Protein AF-A0A8S9M0C8-F1 (afdb_monomer)

Radius of gyration: 27.3 Å; Cα contacts (8 Å, |Δi|>4): 160; chains: 1; bounding box: 69×52×68 Å

Secondary structure (DSSP, 8-state):
--S--EEE--SS---EE----HHHHTT-SEEE--S-TTEEE-TTTS-TT---SSEEB-TTSPBPPPPPPPPPP---------------------PPPHHHHHHHHHHHHHHHHHHHHHHHHHHHHHHHHHHHHHHH--SHHHHHHHHHHHHHHHHHHHHHHHHHHHHHTTPPPPPHHHHHHHHHHHHHHHHHHHHHTT-TTHHHHHHHHHHT--

Sequence (214 aa):
MKSLKHLNLANNDFRGVLPFNASFLKKLEVFKVGGNSDLCYNRTMLSSKMKLGIAPCDKHGLPLSPPPQKEDSSSDYDYGSEDETSVKKKEESHGPNKVVLGVSIGLASLVFLIIFLILCAKCIVLDRFWSLMISNTKGTMERKRLFCVRYAFQAVLYAVWRERNKIIHGDKLLPLTTLKRMIDKGIRNKITLMRHHGVKGMGELMEFWFLTRV

InterPro domains:
  IPR053038 Receptor-like Plant Defense [PTHR48064] (1-117)

Foldseek 3Di:
DVPAAEEAQEQDQDAFEDPDAPVVVVNHVYYANANNARYAYDCVRHPPPDPRNFAHADPVRGGDDDDDDDDDDDDDDDDDDDDDDDDDDDDDDPDDDPVVVVVVVVVVVVVVVVVVVVVVVCVVVVVVVVVVCVVPDDDPVSVLLVVLVVLLVVLVVVLVVVQVVCVVVVHDRDDPVVSVVVSLVVSLVVLVVCVVVVNPPSVVSNVVSVVVPD

Mean predicted aligned error: 19.59 Å

Organism: Brassica cretica (NCBI:txid69181)

Structure (mmCIF, N/CA/C/O backbone):
data_AF-A0A8S9M0C8-F1
#
_entry.id   AF-A0A8S9M0C8-F1
#
loop_
_atom_site.group_PDB
_atom_site.id
_atom_site.type_symbol
_atom_site.label_atom_id
_atom_site.label_alt_id
_atom_site.label_comp_id
_atom_site.label_asym_id
_atom_site.label_entity_id
_atom_site.label_seq_id
_atom_site.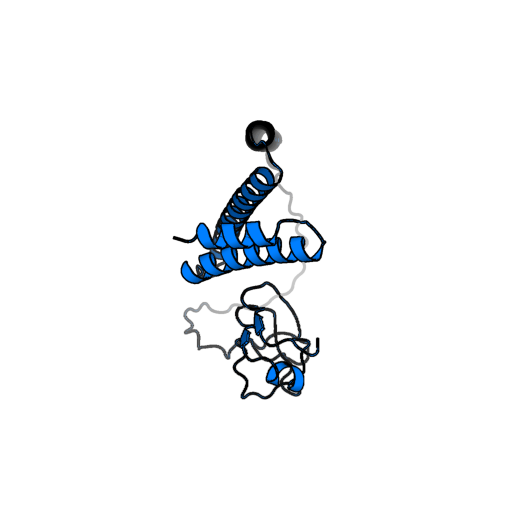pdbx_PDB_ins_code
_atom_site.Cartn_x
_atom_site.Cartn_y
_atom_site.Cartn_z
_atom_site.occupancy
_atom_site.B_iso_or_equiv
_atom_site.auth_seq_id
_atom_site.auth_comp_id
_atom_site.auth_asym_id
_atom_site.auth_atom_id
_atom_site.pdbx_PDB_model_num
ATOM 1 N N . MET A 1 1 ? -14.789 -16.484 7.179 1.00 60.12 1 MET A N 1
ATOM 2 C CA . MET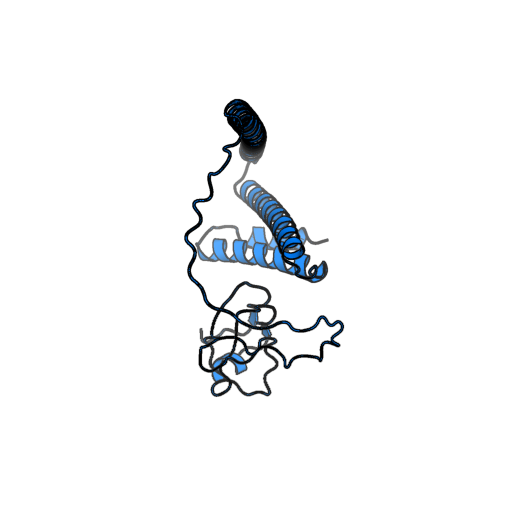 A 1 1 ? -15.287 -15.148 6.767 1.00 60.12 1 MET A CA 1
ATOM 3 C C . MET A 1 1 ? -16.728 -15.261 6.255 1.00 60.12 1 MET A C 1
ATOM 5 O O . MET A 1 1 ? -16.923 -15.437 5.061 1.00 60.12 1 MET A O 1
ATOM 9 N N . LYS A 1 2 ? -17.748 -15.255 7.131 1.00 69.94 2 LYS A N 1
ATOM 10 C CA . LYS A 1 2 ? -19.152 -15.509 6.722 1.00 69.94 2 LYS A CA 1
ATOM 11 C C . LYS A 1 2 ? -19.937 -14.243 6.320 1.00 69.94 2 LYS A C 1
ATOM 13 O O . LYS A 1 2 ? -20.946 -14.375 5.643 1.00 69.94 2 LYS A O 1
ATOM 18 N N . SER A 1 3 ? -19.456 -13.049 6.680 1.00 81.75 3 SER A N 1
ATOM 19 C CA . SER A 1 3 ? -20.128 -11.750 6.471 1.00 81.75 3 SER A CA 1
ATOM 20 C C . SER A 1 3 ? -19.401 -10.794 5.509 1.00 81.75 3 SER A C 1
ATOM 22 O O . SER A 1 3 ? -19.760 -9.623 5.410 1.00 81.75 3 SER A O 1
ATOM 24 N N . LEU A 1 4 ? -18.352 -11.253 4.815 1.00 87.31 4 LEU A N 1
ATOM 25 C CA . LEU A 1 4 ? -17.565 -10.396 3.925 1.00 87.31 4 LEU A CA 1
ATOM 26 C C . LEU A 1 4 ? -18.363 -10.077 2.650 1.00 87.31 4 LEU A C 1
ATOM 28 O O . LEU A 1 4 ? -18.766 -10.997 1.945 1.00 87.31 4 LEU A O 1
ATOM 32 N N . LYS A 1 5 ? -18.558 -8.785 2.359 1.00 88.75 5 LYS A N 1
ATOM 33 C CA . LYS A 1 5 ? -19.290 -8.288 1.175 1.00 88.75 5 LYS A CA 1
ATOM 34 C C . LYS A 1 5 ? -18.397 -7.602 0.140 1.00 88.75 5 LYS A C 1
ATOM 36 O O . LYS A 1 5 ? -18.662 -7.667 -1.052 1.00 88.75 5 LYS A O 1
ATOM 41 N N . HIS A 1 6 ? -17.320 -6.963 0.589 1.00 90.25 6 HIS A N 1
ATOM 42 C CA . HIS A 1 6 ? -16.427 -6.171 -0.253 1.00 90.25 6 HIS A CA 1
ATOM 43 C C . HIS A 1 6 ? -14.994 -6.674 -0.087 1.00 90.25 6 HIS A C 1
ATOM 45 O O . HIS A 1 6 ? -14.434 -6.605 1.006 1.00 90.25 6 HIS A O 1
ATOM 51 N N . LEU A 1 7 ? -14.389 -7.167 -1.165 1.00 89.88 7 LEU A N 1
ATOM 52 C CA . LEU A 1 7 ? -13.021 -7.675 -1.178 1.00 89.88 7 LEU A CA 1
ATOM 53 C C . LEU A 1 7 ? -12.271 -7.131 -2.395 1.00 89.88 7 LEU A C 1
ATOM 55 O O . LEU A 1 7 ? -12.587 -7.424 -3.545 1.00 89.88 7 LEU A O 1
ATOM 59 N N . ASN A 1 8 ? -11.244 -6.325 -2.145 1.00 90.31 8 ASN A N 1
ATOM 60 C CA . ASN A 1 8 ? -10.435 -5.720 -3.195 1.00 90.31 8 ASN A CA 1
ATOM 61 C C . ASN A 1 8 ? -8.967 -6.122 -3.014 1.00 90.31 8 ASN A C 1
ATOM 63 O O . ASN A 1 8 ? -8.265 -5.557 -2.178 1.00 90.31 8 ASN A O 1
ATOM 67 N N . LEU A 1 9 ? -8.516 -7.053 -3.845 1.00 91.00 9 LEU A N 1
ATOM 68 C CA . LEU A 1 9 ? -7.155 -7.580 -3.953 1.00 91.00 9 LEU A CA 1
ATOM 69 C C . LEU A 1 9 ? -6.448 -7.126 -5.243 1.00 91.00 9 LEU A C 1
ATOM 71 O O . LEU A 1 9 ? -5.346 -7.581 -5.535 1.00 91.00 9 LEU A O 1
ATOM 75 N N . ALA A 1 10 ? -7.064 -6.236 -6.022 1.00 90.25 10 ALA A N 1
ATOM 76 C CA . ALA A 1 10 ? -6.504 -5.772 -7.285 1.00 90.25 10 ALA A CA 1
ATOM 77 C C . ALA A 1 10 ? -5.182 -5.005 -7.101 1.00 90.25 10 ALA A C 1
ATOM 79 O O . ALA A 1 10 ? -5.016 -4.306 -6.093 1.00 90.25 10 ALA A O 1
ATOM 80 N N . ASN A 1 11 ? -4.310 -5.093 -8.112 1.00 85.06 11 ASN A N 1
ATOM 81 C CA . ASN A 1 11 ? -3.011 -4.412 -8.220 1.00 85.06 11 ASN A CA 1
ATOM 82 C C . ASN A 1 11 ? -2.041 -4.717 -7.064 1.00 85.06 11 ASN A C 1
ATOM 84 O O . ASN A 1 11 ? -1.482 -3.800 -6.457 1.00 85.06 11 ASN A O 1
ATOM 88 N N . ASN A 1 12 ? -1.878 -5.995 -6.734 1.00 86.75 12 ASN A N 1
ATOM 89 C CA . ASN A 1 12 ? -0.810 -6.469 -5.853 1.00 86.75 12 ASN A CA 1
ATOM 90 C C . ASN A 1 12 ? 0.129 -7.382 -6.656 1.00 86.75 12 ASN A C 1
ATOM 92 O O . ASN A 1 12 ? -0.043 -7.547 -7.861 1.00 86.75 12 ASN A O 1
ATOM 96 N N . ASP A 1 13 ? 1.102 -7.980 -5.974 1.00 87.44 13 ASP A N 1
ATOM 97 C CA . ASP A 1 13 ? 2.029 -8.955 -6.555 1.00 87.44 13 ASP A CA 1
ATOM 98 C C . ASP A 1 13 ? 1.670 -10.382 -6.098 1.00 87.44 13 ASP A C 1
ATOM 100 O O . ASP A 1 13 ? 2.543 -11.185 -5.766 1.00 87.44 13 ASP A O 1
ATOM 104 N N . PHE A 1 14 ? 0.370 -10.694 -5.994 1.00 90.31 14 PHE A N 1
ATOM 105 C CA . PHE A 1 14 ? -0.062 -12.051 -5.657 1.00 90.31 14 PHE A CA 1
ATOM 106 C C . PHE A 1 14 ? 0.248 -13.002 -6.815 1.00 90.31 14 PHE A C 1
ATOM 108 O O . PHE A 1 14 ? 0.028 -12.664 -7.977 1.00 90.31 14 PHE A O 1
ATOM 115 N N . ARG A 1 15 ? 0.748 -14.194 -6.479 1.00 89.12 15 ARG A N 1
ATOM 116 C CA . ARG A 1 15 ? 1.170 -15.226 -7.433 1.00 89.12 15 ARG A CA 1
ATOM 117 C C . ARG A 1 15 ? 0.413 -16.528 -7.191 1.00 89.12 15 ARG A C 1
ATOM 119 O O . ARG A 1 15 ? -0.032 -16.785 -6.071 1.00 89.12 15 ARG A O 1
ATOM 126 N N . GLY A 1 16 ? 0.328 -17.363 -8.219 1.00 89.31 16 GLY A N 1
ATOM 127 C CA . GLY A 1 16 ? -0.216 -18.716 -8.135 1.00 89.31 16 GLY A CA 1
ATOM 128 C C . GLY A 1 16 ? -1.735 -18.774 -8.287 1.00 89.31 16 GLY A C 1
ATOM 129 O O . GLY A 1 16 ? -2.348 -17.948 -8.963 1.00 89.31 16 GLY A O 1
ATOM 130 N N . VAL A 1 17 ? -2.356 -19.784 -7.679 1.00 90.56 17 VAL A N 1
ATOM 131 C CA . VAL A 1 17 ? -3.774 -20.100 -7.897 1.00 90.56 17 VAL A CA 1
ATOM 132 C C . VAL A 1 17 ? -4.666 -19.368 -6.895 1.00 90.56 17 VAL A C 1
ATOM 134 O O . VAL A 1 17 ? -4.460 -19.456 -5.686 1.00 90.56 17 VAL A O 1
ATOM 137 N N . LEU A 1 18 ? -5.708 -18.693 -7.388 1.00 91.44 18 LEU A N 1
ATOM 138 C CA . LEU A 1 18 ? -6.709 -18.007 -6.572 1.00 91.44 18 LEU A CA 1
ATOM 139 C C . LEU A 1 18 ? -7.442 -18.995 -5.635 1.00 91.44 18 LEU A C 1
ATOM 141 O O . LEU A 1 18 ? -8.209 -19.832 -6.121 1.00 91.44 18 LEU A O 1
ATOM 145 N N . PRO A 1 19 ? -7.310 -18.871 -4.300 1.00 90.31 19 PRO A N 1
ATOM 146 C CA . PRO A 1 19 ? -7.803 -19.871 -3.353 1.00 90.31 19 PRO A CA 1
ATOM 147 C C . PRO A 1 19 ? -9.254 -19.605 -2.909 1.00 90.31 19 PRO A C 1
ATOM 149 O O . PRO A 1 19 ? -9.589 -19.727 -1.731 1.00 90.31 19 PRO A O 1
ATOM 152 N N . PHE A 1 20 ? -10.135 -19.204 -3.831 1.00 89.50 20 PHE A N 1
ATOM 153 C CA . PHE A 1 20 ? -11.549 -18.944 -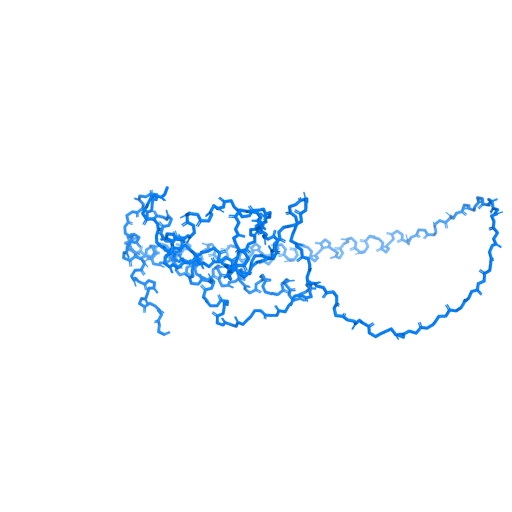3.532 1.00 89.50 20 PHE A CA 1
ATOM 154 C C . PHE A 1 20 ? -12.465 -19.811 -4.389 1.00 89.50 20 PHE A C 1
ATOM 156 O O . PHE A 1 20 ? -12.274 -19.947 -5.595 1.00 89.50 20 PHE A O 1
ATOM 163 N N . ASN A 1 21 ? -13.508 -20.359 -3.768 1.00 85.88 21 ASN A N 1
ATOM 164 C CA . ASN A 1 21 ? -14.540 -21.111 -4.470 1.00 85.88 21 ASN A CA 1
ATOM 165 C C . ASN A 1 21 ? -15.615 -20.177 -5.059 1.00 85.88 21 ASN A C 1
ATOM 167 O O . ASN A 1 21 ? -15.818 -19.044 -4.610 1.00 85.88 21 ASN A O 1
ATOM 171 N N . ALA A 1 22 ? -16.357 -20.668 -6.055 1.00 84.94 22 ALA A N 1
ATOM 172 C CA . ALA A 1 22 ? -17.414 -19.888 -6.700 1.00 84.94 22 ALA A CA 1
ATOM 173 C C . ALA A 1 22 ? -18.526 -19.452 -5.727 1.00 84.94 22 ALA A C 1
ATOM 175 O O . ALA A 1 22 ? -19.091 -18.369 -5.880 1.00 84.94 22 ALA A O 1
ATOM 176 N N . SER A 1 23 ? -18.842 -20.269 -4.715 1.00 87.62 23 SER A N 1
ATOM 177 C CA . SER A 1 23 ? -19.891 -19.955 -3.736 1.00 87.62 23 SER A CA 1
ATOM 178 C C . SER A 1 23 ? -19.511 -18.793 -2.817 1.00 87.62 23 SER A C 1
ATOM 180 O O . SER A 1 23 ? -20.382 -18.005 -2.455 1.00 87.62 23 SER A O 1
ATOM 182 N N . PHE A 1 24 ? -18.231 -18.646 -2.464 1.00 88.25 24 PHE A N 1
ATOM 183 C CA . PHE A 1 24 ? -17.733 -17.495 -1.716 1.00 88.25 24 PHE A CA 1
ATOM 184 C C . PHE A 1 24 ? -17.747 -16.232 -2.570 1.00 88.25 24 PHE A C 1
ATOM 186 O O . PHE A 1 24 ? -18.270 -15.213 -2.128 1.00 88.25 24 PHE A O 1
ATOM 193 N N . LEU A 1 25 ? -17.243 -16.299 -3.807 1.00 88.44 25 LEU A N 1
ATOM 194 C CA . LEU A 1 25 ? -17.182 -15.112 -4.660 1.00 88.44 25 LEU A CA 1
ATOM 195 C C . LEU A 1 25 ? -18.571 -14.574 -5.028 1.00 88.44 25 LEU A C 1
ATOM 197 O O . LEU A 1 25 ? -18.737 -13.363 -5.115 1.00 88.44 25 LEU A O 1
ATOM 201 N N . LYS A 1 26 ? -19.584 -15.440 -5.170 1.00 87.31 26 LYS A N 1
ATOM 202 C CA . LYS A 1 26 ? -20.983 -15.023 -5.387 1.00 87.31 26 LYS A CA 1
ATOM 203 C C . LYS A 1 26 ? -21.597 -14.249 -4.214 1.00 87.31 26 LYS A C 1
ATOM 205 O O . LY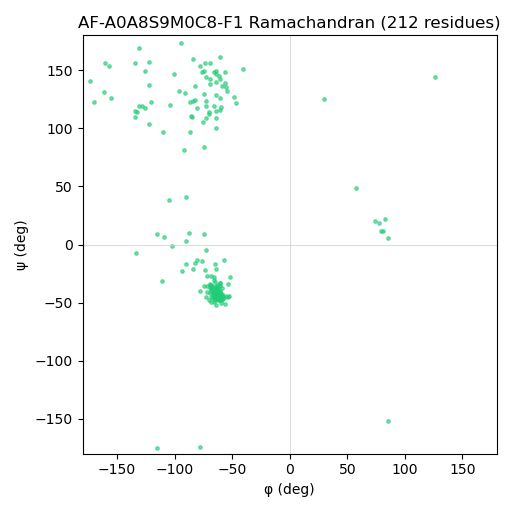S A 1 26 ? -22.585 -13.556 -4.419 1.00 87.31 26 LYS A O 1
ATOM 210 N N . LYS A 1 27 ? -21.053 -14.374 -2.998 1.00 88.56 27 LYS A N 1
ATOM 211 C CA . LYS A 1 27 ? -21.523 -13.626 -1.816 1.00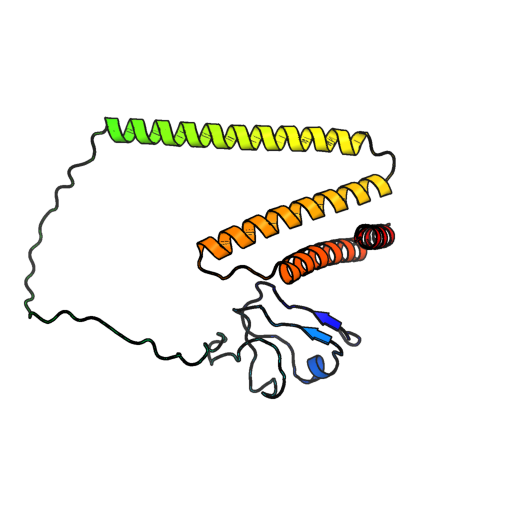 88.56 27 LYS A CA 1
ATOM 212 C C . LYS A 1 27 ? -20.950 -12.211 -1.748 1.00 88.56 27 LYS A C 1
ATOM 214 O O . LYS A 1 27 ? -21.439 -11.402 -0.965 1.00 88.56 27 LYS A O 1
ATOM 219 N N . LEU A 1 28 ? -19.899 -11.929 -2.519 1.00 86.69 28 LEU A N 1
ATOM 220 C CA . LEU A 1 28 ? -19.265 -10.619 -2.552 1.00 86.69 28 LEU A CA 1
ATOM 221 C C . LEU A 1 28 ? -20.056 -9.694 -3.480 1.00 86.69 28 LEU A C 1
ATOM 223 O O . LEU A 1 28 ? -20.230 -9.985 -4.659 1.00 86.69 28 LEU A O 1
ATOM 227 N N . GLU A 1 29 ? -20.479 -8.553 -2.949 1.00 88.25 29 GLU A N 1
ATOM 228 C CA . GLU A 1 29 ? -21.065 -7.450 -3.715 1.00 88.25 29 GLU A CA 1
ATOM 229 C C . GLU A 1 29 ? -19.994 -6.779 -4.591 1.00 88.25 29 GLU A C 1
ATOM 231 O O . GLU A 1 29 ? -20.245 -6.417 -5.738 1.00 88.25 29 GLU A O 1
ATOM 236 N N . VAL A 1 30 ? -18.762 -6.661 -4.078 1.00 84.75 30 VAL A N 1
ATOM 237 C CA . VAL A 1 30 ? -17.621 -6.125 -4.829 1.00 84.75 30 VAL A CA 1
ATOM 238 C C . VAL A 1 30 ? -16.420 -7.039 -4.661 1.00 84.75 30 VAL A C 1
ATOM 240 O O . VAL A 1 30 ? -15.837 -7.112 -3.579 1.00 84.75 30 VAL A O 1
ATOM 243 N N . PHE A 1 31 ? -15.998 -7.672 -5.755 1.00 90.69 31 PHE A N 1
ATOM 244 C CA . PHE A 1 31 ? -14.742 -8.407 -5.829 1.00 90.69 31 PHE A CA 1
ATOM 245 C C . PHE A 1 31 ? -13.839 -7.827 -6.919 1.00 90.69 31 PHE A C 1
ATOM 247 O O . PHE A 1 31 ? -14.234 -7.732 -8.079 1.00 90.69 31 PHE A O 1
ATOM 254 N N . LYS A 1 32 ? -12.622 -7.414 -6.553 1.00 90.38 32 LYS A N 1
ATOM 255 C CA . LYS A 1 32 ? -11.616 -6.908 -7.501 1.00 90.38 32 LYS A CA 1
ATOM 256 C C . LYS A 1 32 ? -10.311 -7.652 -7.296 1.00 90.38 32 LYS A C 1
ATOM 258 O O . LYS A 1 32 ? -9.742 -7.547 -6.216 1.00 90.38 32 LYS A O 1
ATOM 263 N N . VAL A 1 33 ? -9.835 -8.354 -8.317 1.00 92.00 33 VAL A N 1
ATOM 264 C CA . VAL A 1 33 ? -8.596 -9.150 -8.247 1.00 92.00 33 VAL A CA 1
ATOM 265 C C . VAL A 1 33 ? -7.659 -8.934 -9.441 1.00 92.00 33 VAL A C 1
ATOM 267 O O . VAL A 1 33 ? -6.515 -9.367 -9.401 1.00 92.00 33 VAL A O 1
ATOM 270 N N . GLY A 1 34 ? -8.096 -8.203 -10.470 1.00 86.50 34 GLY A N 1
ATOM 271 C CA . GLY A 1 34 ? -7.256 -7.870 -11.624 1.00 86.50 34 GLY A CA 1
ATOM 272 C C . GLY A 1 34 ? -5.995 -7.068 -11.281 1.00 86.50 34 GLY A C 1
ATOM 273 O O . GLY A 1 34 ? -5.895 -6.465 -10.212 1.00 86.50 34 GLY A O 1
ATOM 274 N N . GLY A 1 35 ? -5.026 -7.068 -12.196 1.00 83.69 35 GLY A N 1
ATOM 275 C CA . GLY A 1 35 ? -3.731 -6.404 -11.998 1.00 83.69 35 GLY A CA 1
ATOM 276 C C . GLY A 1 35 ? -2.755 -7.168 -11.097 1.00 83.69 35 GLY A C 1
ATOM 277 O O . GLY A 1 35 ? -1.828 -6.563 -10.574 1.00 83.69 35 GLY A O 1
ATOM 278 N N . ASN A 1 36 ? -2.978 -8.470 -10.902 1.00 85.56 36 ASN A N 1
ATOM 279 C CA . ASN A 1 36 ? -1.992 -9.413 -10.376 1.00 85.56 36 ASN A CA 1
ATOM 280 C C . ASN A 1 36 ? -1.604 -10.334 -11.547 1.00 85.56 36 ASN A C 1
ATOM 282 O O . ASN A 1 36 ? -2.373 -11.233 -11.879 1.00 85.56 36 ASN A O 1
ATOM 286 N N . SER A 1 37 ? -0.493 -10.053 -12.235 1.00 82.94 37 SER A N 1
ATOM 287 C CA . SER A 1 37 ? -0.103 -10.725 -13.493 1.00 82.94 37 SER A CA 1
ATOM 288 C C . SER A 1 37 ? 0.195 -12.214 -13.317 1.00 82.94 37 SER A C 1
ATOM 290 O O . SER A 1 37 ? -0.164 -13.019 -14.168 1.00 82.94 37 SER A O 1
ATOM 292 N N . ASP A 1 38 ? 0.794 -12.570 -12.184 1.00 86.69 38 ASP A N 1
ATOM 293 C CA . ASP A 1 38 ? 1.202 -13.937 -11.849 1.00 86.69 38 ASP A CA 1
ATOM 294 C C . ASP A 1 38 ? 0.111 -14.731 -11.112 1.00 86.69 38 ASP A C 1
ATOM 296 O O . ASP A 1 38 ? 0.341 -15.860 -10.671 1.00 86.69 38 ASP A O 1
ATOM 300 N N . LEU A 1 39 ? -1.067 -14.131 -10.924 1.00 91.25 39 LEU A N 1
ATOM 301 C CA . LEU A 1 39 ? -2.215 -14.761 -10.289 1.00 91.25 39 LEU A CA 1
ATOM 302 C C . LEU A 1 39 ? -3.144 -15.324 -11.361 1.00 91.25 39 LEU A C 1
ATOM 304 O O . LEU A 1 39 ? -3.541 -14.623 -12.292 1.00 91.25 39 LEU A O 1
ATOM 308 N N . CYS A 1 40 ? -3.563 -16.570 -11.187 1.00 90.06 40 CYS A N 1
ATOM 309 C CA . CYS A 1 40 ? -4.470 -17.244 -12.101 1.00 90.06 40 CYS A CA 1
ATOM 310 C C . CYS A 1 40 ? -5.623 -17.916 -11.346 1.00 90.06 40 CYS A C 1
ATOM 312 O O . CYS A 1 40 ? -5.619 -18.010 -10.117 1.00 90.06 40 CYS A O 1
ATOM 314 N N . TYR A 1 41 ? -6.650 -18.376 -12.062 1.00 89.25 41 TYR A N 1
ATOM 315 C CA . TYR A 1 41 ? -7.767 -19.102 -11.452 1.00 89.25 41 TYR A CA 1
ATOM 316 C C . TYR A 1 41 ? -8.023 -20.462 -12.098 1.00 89.25 41 TYR A C 1
ATOM 318 O O . TYR A 1 41 ? -7.841 -20.651 -13.299 1.00 89.25 41 TYR A O 1
ATOM 326 N N . ASN A 1 42 ? -8.509 -21.414 -11.301 1.00 87.12 42 ASN A N 1
ATOM 327 C CA . ASN A 1 42 ? -8.854 -22.736 -11.804 1.00 87.12 42 ASN A CA 1
ATOM 328 C C . ASN A 1 42 ? -10.242 -22.736 -12.479 1.00 87.12 42 ASN A C 1
ATOM 330 O O . ASN A 1 42 ? -11.263 -22.497 -11.827 1.00 87.12 42 ASN A O 1
ATOM 334 N N . ARG A 1 43 ? -10.282 -23.033 -13.785 1.00 77.00 43 ARG A N 1
ATOM 335 C CA . ARG A 1 43 ? -11.493 -22.985 -14.626 1.00 77.00 43 ARG A CA 1
ATOM 336 C C . ARG A 1 43 ? -12.551 -24.024 -14.240 1.00 77.00 43 ARG A C 1
ATOM 338 O O . ARG A 1 43 ? -13.733 -23.776 -14.453 1.00 77.00 43 ARG A O 1
ATOM 345 N N . THR A 1 44 ? -12.169 -25.164 -13.659 1.00 75.44 44 THR A N 1
ATOM 346 C CA . THR A 1 44 ? -13.145 -26.160 -13.167 1.00 75.44 44 THR A CA 1
ATOM 347 C C . THR A 1 44 ? -13.875 -25.689 -11.913 1.00 75.44 44 THR A C 1
ATOM 349 O O . THR A 1 44 ? -15.014 -26.086 -11.687 1.00 75.44 44 THR A O 1
ATOM 352 N N . MET A 1 45 ? -13.258 -24.813 -11.115 1.00 69.69 45 MET A N 1
ATOM 353 C CA . MET A 1 45 ? -13.833 -24.302 -9.863 1.00 69.69 45 MET A CA 1
ATOM 354 C C . MET A 1 45 ? -14.583 -22.977 -10.043 1.00 69.69 45 MET A C 1
ATOM 356 O O . MET A 1 45 ? -15.433 -22.624 -9.222 1.00 69.69 45 MET A O 1
ATOM 360 N N . LEU A 1 46 ? -14.265 -22.229 -11.101 1.00 71.31 46 LEU A N 1
ATOM 361 C CA . LEU A 1 46 ? -14.757 -20.879 -11.359 1.00 71.31 46 LEU A CA 1
ATOM 362 C C . LEU A 1 46 ? -15.268 -20.778 -12.798 1.00 71.31 46 LEU A C 1
ATOM 364 O O . LEU A 1 46 ? -14.527 -20.973 -13.756 1.00 71.31 46 LEU A O 1
ATOM 368 N N . SER A 1 47 ? -16.558 -20.461 -12.942 1.00 65.62 47 SER A N 1
ATOM 369 C CA . SER A 1 47 ? -17.217 -20.350 -14.247 1.00 65.62 47 SER A CA 1
ATOM 370 C C . SER A 1 47 ? -16.541 -19.300 -15.134 1.00 65.62 47 SER A C 1
ATOM 372 O O . SER A 1 47 ? -16.304 -18.172 -14.699 1.00 65.62 47 SER A O 1
ATOM 374 N N . SER A 1 48 ? -16.345 -19.633 -16.412 1.00 61.47 48 SER A N 1
ATOM 375 C CA . SER A 1 48 ? -15.810 -18.739 -17.453 1.00 61.47 48 SER A CA 1
ATOM 376 C C . SER A 1 48 ? -16.607 -17.442 -17.658 1.00 61.47 48 SER A C 1
ATOM 378 O O . SER A 1 48 ? -16.117 -16.518 -18.299 1.00 61.47 48 SER A O 1
ATOM 380 N N . LYS A 1 49 ? -17.826 -17.344 -17.110 1.00 58.69 49 LYS A N 1
ATOM 381 C CA . LYS A 1 49 ? -18.652 -16.126 -17.151 1.00 58.69 49 LYS A CA 1
ATOM 382 C C . LYS A 1 49 ? -18.196 -15.047 -16.160 1.00 58.69 49 LYS A C 1
ATOM 384 O O . LYS A 1 49 ? -18.638 -13.904 -16.264 1.00 58.69 49 LYS A O 1
ATOM 389 N N . MET A 1 50 ? -17.346 -15.381 -15.188 1.00 69.19 50 MET A N 1
ATOM 390 C CA . MET A 1 50 ? -16.931 -14.445 -14.146 1.00 69.19 50 MET A CA 1
ATOM 391 C C . MET A 1 50 ? -15.751 -13.591 -14.629 1.00 69.19 50 MET A C 1
ATOM 393 O O . MET A 1 50 ? -14.631 -14.073 -14.782 1.00 69.19 50 MET A O 1
ATOM 397 N N . LYS A 1 51 ? -15.995 -12.298 -14.874 1.00 74.38 51 LYS A N 1
ATOM 398 C CA . LYS A 1 51 ? -14.961 -11.334 -15.286 1.00 74.38 51 LYS A CA 1
ATOM 399 C C . LYS A 1 51 ? -14.073 -10.963 -14.093 1.00 74.38 51 LYS A C 1
ATOM 401 O O . LYS A 1 51 ? -14.307 -9.967 -13.418 1.00 74.38 51 LYS A O 1
ATOM 406 N N . LEU A 1 52 ? -13.067 -11.792 -13.821 1.00 78.62 52 LEU A N 1
ATOM 407 C CA . LEU A 1 52 ? -12.148 -11.633 -12.685 1.00 78.62 52 LEU A CA 1
ATOM 408 C C . LEU A 1 52 ? -10.979 -10.674 -12.987 1.00 78.62 52 LEU A C 1
ATOM 410 O O . LEU A 1 52 ? -10.390 -10.111 -12.065 1.00 78.62 52 LEU A O 1
ATOM 414 N N . GLY A 1 53 ? -10.662 -10.455 -14.268 1.00 78.50 53 GLY A N 1
ATOM 415 C CA . GLY A 1 53 ? -9.532 -9.616 -14.689 1.00 78.50 53 GLY A CA 1
ATOM 416 C C . GLY A 1 53 ? -8.157 -10.265 -14.482 1.00 78.50 53 GLY A C 1
ATOM 417 O O . GLY A 1 53 ? -7.164 -9.547 -14.411 1.00 78.50 53 GLY A O 1
ATOM 418 N N . ILE A 1 54 ? -8.119 -11.595 -14.358 1.00 86.19 54 ILE A N 1
ATOM 419 C CA . ILE A 1 54 ? -6.924 -12.450 -14.273 1.00 86.19 54 ILE A CA 1
ATOM 420 C C . ILE A 1 54 ? -7.099 -13.656 -15.209 1.00 86.19 54 ILE A C 1
ATOM 422 O O . ILE A 1 54 ? -8.236 -14.007 -15.541 1.00 86.19 54 ILE A O 1
ATOM 426 N N . ALA A 1 55 ? -6.000 -14.272 -15.647 1.00 85.56 55 ALA A N 1
ATOM 427 C CA . ALA A 1 55 ? -6.018 -15.393 -16.587 1.00 85.56 55 ALA A CA 1
ATOM 428 C C . ALA A 1 55 ? -6.398 -16.730 -15.909 1.00 85.56 55 ALA A C 1
ATOM 430 O O . ALA A 1 55 ? -6.192 -16.901 -14.705 1.00 85.56 55 ALA A O 1
ATOM 431 N N . PRO A 1 56 ? -6.964 -17.699 -16.650 1.00 87.38 56 PRO A N 1
ATOM 432 C CA . PRO A 1 56 ? -7.090 -19.070 -16.165 1.00 87.38 56 PRO A CA 1
ATOM 433 C C . PRO A 1 56 ? -5.710 -19.726 -15.993 1.00 87.38 56 PRO A C 1
ATOM 435 O O . PRO A 1 56 ? -4.779 -19.412 -16.733 1.00 87.38 56 PRO A O 1
ATOM 438 N N . CYS A 1 57 ? -5.587 -20.631 -15.021 1.00 87.38 57 CYS A N 1
ATOM 439 C CA . CYS A 1 57 ? -4.368 -21.410 -14.811 1.00 87.38 57 CYS A CA 1
ATOM 440 C C . CYS A 1 57 ? -4.237 -22.541 -15.840 1.00 87.38 57 CYS A C 1
ATOM 442 O O . CYS A 1 57 ? -5.242 -23.136 -16.244 1.00 87.38 57 CYS A O 1
ATOM 444 N N . ASP A 1 58 ? -3.002 -22.883 -16.191 1.00 83.75 58 ASP A N 1
ATOM 445 C CA . ASP A 1 58 ? -2.650 -24.135 -16.852 1.00 83.75 58 ASP A CA 1
ATOM 446 C C . ASP A 1 58 ? -2.610 -25.320 -15.856 1.00 83.75 58 ASP A C 1
ATOM 448 O O . ASP A 1 58 ? -2.946 -25.194 -14.674 1.00 83.75 58 ASP A O 1
ATOM 452 N N . LYS A 1 59 ? -2.180 -26.496 -16.333 1.00 79.75 59 LYS A N 1
ATOM 453 C CA . LYS A 1 59 ? -2.022 -27.710 -15.509 1.00 79.75 59 LYS A CA 1
ATOM 454 C C . LYS A 1 59 ? -0.941 -27.598 -14.422 1.00 79.75 59 LYS A C 1
ATOM 456 O O . LYS A 1 59 ? -0.933 -28.414 -13.505 1.00 79.75 59 LYS A O 1
ATOM 461 N N . HIS A 1 60 ? -0.048 -26.616 -14.517 1.00 79.62 60 HIS A N 1
ATOM 462 C CA . HIS A 1 60 ? 1.050 -26.374 -13.584 1.00 79.62 60 HIS A CA 1
ATOM 463 C C . HIS A 1 60 ? 0.766 -25.212 -12.616 1.00 79.62 60 HIS A C 1
ATOM 465 O O . HIS A 1 60 ? 1.574 -24.948 -11.730 1.00 79.62 60 HIS A O 1
ATOM 471 N N . GLY A 1 61 ? -0.392 -24.550 -12.731 1.00 75.00 61 GLY A N 1
ATOM 472 C CA . GLY A 1 61 ? -0.761 -23.419 -11.878 1.00 75.00 61 GLY A CA 1
ATOM 473 C C . GLY A 1 61 ? -0.172 -22.081 -12.333 1.00 75.00 61 GLY A C 1
ATOM 474 O O . GLY A 1 61 ? -0.069 -21.164 -11.520 1.00 75.00 61 GLY A O 1
ATOM 475 N N . LEU A 1 62 ? 0.205 -21.968 -13.609 1.00 78.50 62 LEU A N 1
ATOM 476 C CA . LEU A 1 62 ? 0.712 -20.750 -14.239 1.00 78.50 62 LEU A CA 1
ATOM 477 C C . LEU A 1 62 ? -0.393 -20.057 -15.051 1.00 78.50 62 LEU A C 1
ATOM 479 O O . LEU A 1 62 ? -1.260 -20.734 -15.612 1.00 78.50 62 LEU A O 1
ATOM 483 N N . PRO A 1 63 ? -0.403 -18.716 -15.127 1.00 81.56 63 PRO A N 1
ATOM 484 C CA . PRO A 1 63 ? -1.374 -17.989 -15.937 1.00 81.56 63 PRO A CA 1
ATOM 485 C C . PRO A 1 63 ? -1.194 -18.314 -17.424 1.00 81.56 63 PRO A C 1
ATOM 487 O O . PRO A 1 63 ? -0.099 -18.199 -17.967 1.00 81.56 63 PRO A O 1
ATOM 490 N N . LEU A 1 64 ? -2.285 -18.686 -18.098 1.00 78.69 64 LEU A N 1
ATOM 491 C CA . LEU A 1 64 ? -2.285 -18.864 -19.549 1.00 78.69 64 LEU A CA 1
ATOM 492 C C . LEU A 1 64 ? -2.040 -17.515 -20.239 1.00 78.69 64 LEU A C 1
ATOM 494 O O . LEU A 1 64 ? -2.835 -16.581 -20.090 1.00 78.69 64 LEU A O 1
ATOM 498 N N . SER A 1 65 ? -0.953 -17.427 -21.008 1.00 62.44 65 SER A N 1
ATOM 499 C CA . SER A 1 65 ? -0.660 -16.274 -21.861 1.00 62.44 65 SER A CA 1
ATOM 500 C C . SER A 1 65 ? -1.765 -16.082 -22.912 1.00 62.44 65 SER A C 1
ATOM 502 O O . SER A 1 65 ? -2.326 -17.071 -23.398 1.00 62.44 65 SER A O 1
ATOM 504 N N . PRO A 1 66 ? -2.102 -14.834 -23.290 1.00 57.06 66 PRO A N 1
ATOM 505 C CA . PRO A 1 66 ? -2.990 -14.587 -24.421 1.00 57.06 66 PRO A CA 1
ATOM 506 C C . PRO A 1 66 ? -2.431 -15.252 -25.692 1.00 57.06 66 PRO A C 1
ATOM 508 O O . PRO A 1 66 ? -1.208 -15.344 -25.825 1.00 57.06 66 PRO A O 1
ATOM 511 N N . PRO A 1 67 ? -3.284 -15.706 -26.630 1.00 44.09 67 PRO A N 1
ATOM 512 C CA . PRO A 1 67 ? -2.803 -16.241 -27.898 1.00 44.09 67 PRO A CA 1
ATOM 513 C C . PRO A 1 67 ? -1.931 -15.194 -28.617 1.00 44.09 67 PRO A C 1
ATOM 515 O O . PRO A 1 67 ? -2.277 -14.008 -28.590 1.00 44.09 67 PRO A O 1
ATOM 518 N N . PRO A 1 68 ? -0.813 -15.612 -29.239 1.00 39.94 68 PRO A N 1
ATOM 519 C CA . PRO A 1 68 ? 0.124 -14.699 -29.879 1.00 39.94 68 PRO A CA 1
ATOM 520 C C . PRO A 1 68 ? -0.575 -13.922 -30.998 1.00 39.94 68 PRO A C 1
ATOM 522 O O . PRO A 1 68 ? -1.197 -14.506 -31.889 1.00 39.94 68 PRO A O 1
ATOM 525 N N . GLN A 1 69 ? -0.484 -12.593 -30.948 1.00 41.16 69 GLN A N 1
ATOM 526 C CA . GLN A 1 69 ? -0.731 -11.768 -32.125 1.00 41.16 69 GLN A CA 1
ATOM 527 C C . GLN A 1 69 ? 0.490 -11.914 -33.034 1.00 41.16 69 GLN A C 1
ATOM 529 O O . GLN A 1 69 ? 1.616 -11.821 -32.556 1.00 41.16 69 GLN A O 1
ATOM 534 N N . LYS A 1 70 ? 0.240 -12.216 -34.313 1.00 39.03 70 LYS A N 1
ATOM 535 C CA . LYS A 1 70 ? 1.252 -12.415 -35.357 1.00 39.03 70 LYS A CA 1
ATOM 536 C C . LYS A 1 70 ? 2.300 -11.298 -35.317 1.00 39.03 70 LYS A C 1
ATOM 538 O O . LYS A 1 70 ? 1.949 -10.130 -35.459 1.00 39.03 70 LYS A O 1
ATOM 543 N N . GLU A 1 71 ? 3.554 -11.687 -35.134 1.00 30.55 71 GLU A N 1
ATOM 544 C CA . GLU A 1 71 ? 4.720 -10.854 -35.402 1.00 30.55 71 GLU A CA 1
ATOM 545 C C . GLU A 1 71 ? 5.073 -11.027 -36.884 1.00 30.55 71 GLU A C 1
ATOM 547 O O . GLU A 1 71 ? 5.274 -12.152 -37.347 1.00 30.55 71 GLU A O 1
ATOM 552 N N . ASP A 1 72 ? 5.103 -9.927 -37.638 1.00 34.66 72 ASP A N 1
ATOM 553 C CA . ASP A 1 72 ? 5.654 -9.920 -38.991 1.00 34.66 72 ASP A CA 1
ATOM 554 C C . ASP A 1 72 ? 7.181 -10.027 -38.893 1.00 34.66 72 ASP A C 1
ATOM 556 O O . ASP A 1 72 ? 7.851 -9.192 -38.283 1.00 34.66 72 ASP A O 1
ATOM 560 N N . SER A 1 73 ? 7.718 -11.099 -39.472 1.00 36.97 73 SER A N 1
ATOM 561 C CA . SER A 1 73 ? 9.150 -11.362 -39.589 1.00 36.97 73 SER A CA 1
ATOM 562 C C . SER A 1 73 ? 9.762 -10.618 -40.778 1.00 36.97 73 SER A C 1
ATOM 564 O O . SER A 1 73 ? 9.226 -10.657 -41.882 1.00 36.97 73 SER A O 1
ATOM 566 N N . SER A 1 74 ? 10.932 -10.018 -40.569 1.00 38.12 74 SER A N 1
ATOM 567 C CA . SER A 1 74 ? 11.992 -9.823 -41.574 1.00 38.12 74 SER A CA 1
ATOM 568 C C . SER A 1 74 ? 13.274 -9.538 -40.771 1.00 38.12 74 SER A C 1
ATOM 570 O O . SER A 1 74 ? 13.212 -8.744 -39.837 1.00 38.12 74 SER A O 1
ATOM 572 N N . SER A 1 75 ? 14.433 -10.149 -40.996 1.00 32.09 75 SER A N 1
ATOM 573 C CA . SER A 1 75 ? 15.046 -10.513 -42.271 1.00 32.09 75 SER A CA 1
ATOM 574 C C . SER A 1 75 ? 16.119 -11.602 -42.103 1.00 32.09 75 SER A C 1
ATOM 576 O O . SER A 1 75 ? 16.729 -11.725 -41.041 1.00 32.09 75 SER A O 1
ATOM 578 N N . ASP A 1 76 ? 16.331 -12.309 -43.210 1.00 37.22 76 ASP A N 1
ATOM 579 C CA . ASP A 1 76 ? 17.322 -13.335 -43.565 1.00 37.22 76 ASP A CA 1
ATOM 580 C C . ASP A 1 76 ? 18.765 -13.119 -43.088 1.00 37.22 76 ASP A C 1
ATOM 582 O O . ASP A 1 76 ? 19.197 -11.974 -43.014 1.00 37.22 76 ASP A O 1
ATOM 586 N N . TYR A 1 77 ? 19.510 -14.220 -42.867 1.00 34.59 77 TYR A N 1
ATOM 587 C CA . TYR A 1 77 ? 20.697 -14.606 -43.664 1.00 34.59 77 TYR A CA 1
ATOM 588 C C . TYR A 1 77 ? 20.977 -16.123 -43.571 1.00 34.59 77 TYR A C 1
ATOM 590 O O . TYR A 1 77 ? 20.596 -16.787 -42.609 1.00 34.59 77 TYR A O 1
ATOM 598 N N . ASP A 1 78 ? 21.618 -16.620 -44.628 1.00 35.72 78 ASP A N 1
ATOM 599 C CA . ASP A 1 78 ? 21.679 -17.992 -45.149 1.00 35.72 78 ASP A CA 1
ATOM 600 C C . ASP A 1 78 ? 22.898 -18.826 -44.666 1.00 35.72 78 ASP A C 1
ATOM 602 O O . ASP A 1 78 ? 23.799 -18.341 -43.984 1.00 35.72 78 ASP A O 1
ATOM 606 N N . TYR A 1 79 ? 22.855 -20.104 -45.042 1.00 36.94 79 TYR A N 1
ATOM 607 C CA . TYR A 1 79 ? 23.482 -21.348 -44.588 1.00 36.94 79 TYR A CA 1
ATOM 608 C C . TYR A 1 79 ? 24.980 -21.562 -44.911 1.00 36.94 79 TYR A C 1
ATOM 610 O O . TYR A 1 79 ? 25.497 -21.091 -45.922 1.00 36.94 79 TYR A O 1
ATOM 618 N N . GLY A 1 80 ? 25.657 -22.408 -44.119 1.00 33.38 80 GLY A N 1
ATOM 619 C CA . GLY A 1 80 ? 26.966 -22.993 -44.449 1.00 33.38 80 GLY A CA 1
ATOM 620 C C . GLY A 1 80 ? 27.382 -24.110 -43.476 1.00 33.38 80 GLY A C 1
ATOM 621 O O . GLY A 1 80 ? 27.423 -23.883 -42.271 1.00 33.38 80 GLY A O 1
ATOM 622 N N . SER A 1 81 ? 27.640 -25.305 -44.018 1.00 33.28 81 SER A N 1
ATOM 623 C CA . SER A 1 81 ? 27.731 -26.630 -43.375 1.00 33.28 81 SER A CA 1
ATOM 624 C C . SER A 1 81 ? 28.914 -26.926 -42.432 1.00 33.28 81 SER A C 1
ATOM 626 O O . SER A 1 81 ? 29.991 -26.359 -42.568 1.00 33.28 81 SER A O 1
ATOM 628 N N . GLU A 1 82 ? 28.641 -27.898 -41.545 1.00 35.16 82 GLU A N 1
ATOM 629 C CA . GLU A 1 82 ? 29.450 -29.029 -41.024 1.00 35.16 82 GLU A CA 1
ATOM 630 C C . GLU A 1 82 ? 30.986 -28.904 -40.928 1.00 35.16 82 GLU A C 1
ATOM 632 O O . GLU A 1 82 ? 31.652 -28.741 -41.941 1.00 35.16 82 GLU A O 1
ATOM 637 N N . ASP A 1 83 ? 31.550 -29.134 -39.731 1.00 30.05 83 ASP A N 1
ATOM 638 C CA . ASP A 1 83 ? 32.421 -30.298 -39.445 1.00 30.05 83 ASP A CA 1
ATOM 639 C C . ASP A 1 83 ? 32.768 -30.365 -37.939 1.00 30.05 83 ASP A C 1
ATOM 641 O O . ASP A 1 83 ? 33.024 -29.345 -37.291 1.00 30.05 83 ASP A O 1
ATOM 645 N N . GLU A 1 84 ? 32.790 -31.572 -37.371 1.00 43.19 84 GLU A N 1
ATOM 646 C CA . GLU A 1 84 ? 33.379 -31.826 -36.058 1.00 43.19 84 GLU A CA 1
ATOM 647 C C . GLU A 1 84 ? 34.885 -32.044 -36.209 1.00 43.19 84 GLU A C 1
ATOM 649 O O . GLU A 1 84 ? 35.333 -32.988 -36.852 1.00 43.19 84 GLU A O 1
ATOM 654 N N . THR A 1 85 ? 35.706 -31.255 -35.516 1.00 32.09 85 THR A N 1
ATOM 655 C CA . THR A 1 85 ? 37.024 -31.747 -35.093 1.00 32.09 85 THR A CA 1
ATOM 656 C C . THR A 1 85 ? 37.547 -31.001 -33.872 1.00 32.09 85 THR A C 1
ATOM 658 O O . THR A 1 85 ? 37.667 -29.778 -33.820 1.00 32.09 85 THR A O 1
ATOM 661 N N . SER A 1 86 ? 37.895 -31.781 -32.856 1.00 41.41 86 SER A N 1
ATOM 662 C CA . SER A 1 86 ? 38.536 -31.359 -31.620 1.00 41.41 86 SER A CA 1
ATOM 663 C C . SER A 1 86 ? 39.894 -30.686 -31.859 1.00 41.41 86 SER A C 1
ATOM 665 O O . SER A 1 86 ? 40.846 -31.348 -32.272 1.00 41.41 86 SER A O 1
ATOM 667 N N . VAL A 1 87 ? 40.037 -29.415 -31.470 1.00 35.97 87 VAL A N 1
ATOM 668 C CA . VAL A 1 87 ? 41.347 -28.784 -31.237 1.00 35.97 87 VAL A CA 1
ATOM 669 C C . VAL A 1 87 ? 41.305 -27.997 -29.927 1.00 35.97 87 VAL A C 1
ATOM 671 O O . VAL A 1 87 ? 40.680 -26.945 -29.821 1.00 35.97 87 VAL A O 1
ATOM 674 N N . LYS A 1 88 ? 42.013 -28.498 -28.909 1.00 41.38 88 LYS A N 1
ATOM 675 C CA . LYS A 1 88 ? 42.341 -27.737 -27.697 1.00 41.38 88 LYS A CA 1
ATOM 676 C C . LYS A 1 88 ? 43.243 -26.558 -28.084 1.00 41.38 88 LYS A C 1
ATOM 678 O O . LYS A 1 88 ? 44.421 -26.770 -28.361 1.00 41.38 88 LYS A O 1
ATOM 683 N N . LYS A 1 89 ? 42.733 -25.325 -28.041 1.00 33.94 89 LYS A N 1
ATOM 684 C CA . LYS A 1 89 ? 43.566 -24.113 -27.984 1.00 33.94 89 LYS A CA 1
ATOM 685 C C . LYS A 1 89 ? 43.548 -23.549 -26.564 1.00 33.94 89 LYS A C 1
ATOM 687 O O . LYS A 1 89 ? 42.495 -23.233 -26.023 1.00 33.94 89 LYS A O 1
ATOM 692 N N . LYS A 1 90 ? 44.736 -23.468 -25.959 1.00 38.91 90 LYS A N 1
ATOM 693 C CA . LYS A 1 90 ? 45.009 -22.636 -24.782 1.00 38.91 90 LYS A CA 1
ATOM 694 C C . LYS A 1 90 ? 44.811 -21.178 -25.199 1.00 38.91 90 LYS A C 1
ATOM 696 O O . LYS A 1 90 ? 45.579 -20.692 -26.022 1.00 38.91 90 LYS A O 1
ATOM 701 N N . GLU A 1 91 ? 43.819 -20.497 -24.640 1.00 35.22 91 GLU A N 1
ATOM 702 C CA . GLU A 1 91 ? 43.782 -19.036 -24.661 1.00 35.22 91 GLU A CA 1
ATOM 703 C C . GLU A 1 91 ? 44.593 -18.510 -23.474 1.00 35.22 91 GLU A C 1
ATOM 705 O O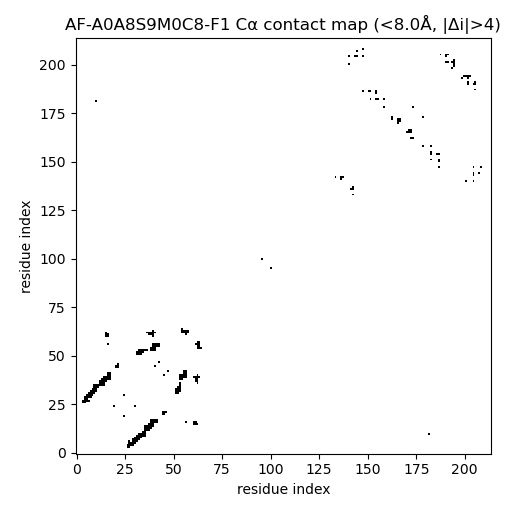 . GLU A 1 91 ? 44.229 -18.678 -22.309 1.00 35.22 91 GLU A O 1
ATOM 710 N N . GLU A 1 92 ? 45.738 -17.906 -23.782 1.00 36.16 92 GLU A N 1
ATOM 711 C CA . GLU A 1 92 ? 46.468 -17.041 -22.865 1.00 36.16 92 GLU A CA 1
ATOM 712 C C . GLU A 1 92 ? 45.695 -15.726 -22.728 1.00 36.16 92 GLU A C 1
ATOM 714 O O . GLU A 1 92 ? 45.639 -14.910 -23.647 1.00 36.16 92 GLU A O 1
ATOM 719 N N . SER A 1 93 ? 45.079 -15.509 -21.567 1.00 38.47 93 SER A N 1
ATOM 720 C CA . SER A 1 93 ? 44.482 -14.221 -21.237 1.00 38.47 93 SER A CA 1
ATOM 721 C C . SER A 1 93 ? 45.591 -13.190 -21.007 1.00 38.47 93 SER A C 1
ATOM 723 O O . SER A 1 93 ? 46.304 -13.254 -20.000 1.00 38.47 93 SER A O 1
ATOM 725 N N . HIS A 1 94 ? 45.710 -12.198 -21.888 1.00 46.31 94 HIS A N 1
ATOM 726 C CA . HIS A 1 94 ? 46.409 -10.959 -21.558 1.00 46.31 94 HIS A CA 1
ATOM 727 C C . HIS A 1 94 ? 45.640 -10.252 -20.435 1.00 46.31 94 HIS A C 1
ATOM 729 O O . HIS A 1 94 ? 44.600 -9.632 -20.653 1.00 46.31 94 HIS A O 1
ATOM 735 N N . GLY A 1 95 ? 46.135 -10.397 -19.206 1.00 54.88 95 GLY A N 1
ATOM 736 C CA . GLY A 1 95 ? 45.561 -9.749 -18.034 1.00 54.88 95 GLY A CA 1
ATOM 737 C C . GLY A 1 95 ? 45.671 -8.221 -18.136 1.00 54.88 95 GLY A C 1
ATOM 738 O O . GLY A 1 95 ? 46.711 -7.715 -18.565 1.00 54.88 95 GLY A O 1
ATOM 739 N N . PRO A 1 96 ? 44.635 -7.465 -17.731 1.00 60.38 96 PRO A N 1
ATOM 740 C CA . PRO A 1 96 ? 44.706 -6.010 -17.709 1.00 60.38 96 PRO A CA 1
ATOM 741 C C . PRO A 1 96 ? 45.828 -5.547 -16.769 1.00 60.38 96 PRO A C 1
ATOM 743 O O . PRO A 1 96 ? 46.058 -6.139 -15.711 1.00 60.38 96 PRO A O 1
ATOM 746 N N . ASN A 1 97 ? 46.530 -4.474 -17.147 1.00 58.56 97 ASN A N 1
ATOM 747 C CA . ASN A 1 97 ? 47.628 -3.900 -16.365 1.00 58.56 97 ASN A CA 1
ATOM 748 C C . ASN A 1 97 ? 47.213 -3.715 -14.892 1.00 58.56 97 ASN A C 1
ATOM 750 O O . ASN A 1 97 ? 46.216 -3.052 -14.608 1.00 58.56 97 ASN A O 1
ATOM 754 N N . LYS A 1 98 ? 48.001 -4.245 -13.943 1.00 65.81 98 LYS A N 1
ATOM 755 C CA . LYS A 1 98 ? 47.707 -4.208 -12.489 1.00 65.81 98 LYS A CA 1
ATOM 756 C C . LYS A 1 98 ? 47.401 -2.797 -11.956 1.00 65.81 98 LYS A C 1
ATOM 758 O O . LYS A 1 98 ? 46.628 -2.642 -11.016 1.00 65.81 98 LYS A O 1
ATOM 763 N N . VAL A 1 99 ? 47.963 -1.770 -12.596 1.00 66.50 99 VAL A N 1
ATOM 764 C CA . VAL A 1 99 ? 47.714 -0.350 -12.302 1.00 66.50 99 VAL A CA 1
ATOM 765 C C . VAL A 1 99 ? 46.274 0.062 -12.639 1.00 66.50 99 VAL A C 1
ATOM 767 O O . VAL A 1 99 ? 45.634 0.752 -11.852 1.00 66.50 99 VAL A O 1
ATOM 770 N N . VAL A 1 100 ? 45.726 -0.406 -13.763 1.00 70.94 100 VAL A N 1
ATOM 771 C CA . VAL A 1 100 ? 44.357 -0.090 -14.210 1.00 70.94 100 VAL A CA 1
ATOM 772 C C . VAL A 1 100 ? 43.322 -0.709 -13.269 1.00 70.94 100 VAL A C 1
ATOM 774 O O . VAL A 1 100 ? 42.323 -0.066 -12.944 1.00 70.94 100 VAL A O 1
ATOM 777 N N . LEU A 1 101 ? 43.594 -1.915 -12.763 1.00 71.38 101 LEU A N 1
ATOM 778 C CA . LEU A 1 101 ? 42.750 -2.582 -11.768 1.00 71.38 101 LEU A CA 1
ATOM 779 C C . LEU A 1 101 ? 42.762 -1.835 -10.419 1.00 71.38 101 LEU A C 1
ATOM 781 O O . LEU A 1 101 ? 41.719 -1.639 -9.801 1.00 71.38 101 LEU A O 1
ATOM 785 N N . GLY A 1 102 ? 43.934 -1.352 -9.987 1.00 74.31 102 GLY A N 1
ATOM 786 C CA . GLY A 1 102 ? 44.072 -0.559 -8.761 1.00 74.31 102 GLY A CA 1
ATOM 787 C C . GLY A 1 102 ? 43.335 0.783 -8.822 1.00 74.31 102 GLY A C 1
ATOM 788 O O . GLY A 1 102 ? 42.636 1.149 -7.877 1.00 74.31 102 GLY A O 1
ATOM 789 N N . VAL A 1 103 ? 43.426 1.491 -9.953 1.00 82.94 103 VAL A N 1
ATOM 790 C CA . VAL A 1 103 ? 42.727 2.772 -10.160 1.00 82.94 103 VAL A CA 1
ATOM 791 C C . VAL A 1 103 ? 41.208 2.581 -10.175 1.00 82.94 103 VAL A C 1
ATOM 793 O O . VAL A 1 103 ? 40.487 3.345 -9.536 1.00 82.94 103 VAL A O 1
ATOM 796 N N . SER A 1 104 ? 40.706 1.542 -10.845 1.00 82.00 104 SER A N 1
ATOM 797 C CA . SER A 1 104 ? 39.263 1.275 -10.920 1.00 82.00 104 SER A CA 1
ATOM 798 C C . SER A 1 104 ? 38.662 0.867 -9.569 1.00 82.00 104 SER A C 1
ATOM 800 O O . SER A 1 104 ? 37.584 1.348 -9.218 1.00 82.00 104 SER A O 1
ATOM 802 N N . ILE A 1 105 ? 39.379 0.086 -8.755 1.00 90.75 105 ILE A N 1
ATOM 803 C CA . ILE A 1 105 ? 38.973 -0.238 -7.375 1.00 90.75 105 ILE A CA 1
ATOM 804 C C . ILE A 1 105 ? 38.978 1.012 -6.485 1.00 90.75 105 ILE A C 1
ATOM 806 O O . ILE A 1 105 ? 38.035 1.225 -5.721 1.00 90.75 105 ILE A O 1
ATOM 810 N N . GLY A 1 106 ? 40.003 1.862 -6.602 1.00 87.75 106 GLY A N 1
ATOM 811 C CA . GLY A 1 106 ? 40.094 3.112 -5.845 1.00 87.75 106 GLY A CA 1
ATOM 812 C C . GLY A 1 106 ? 38.939 4.068 -6.150 1.00 87.75 106 GLY A C 1
ATOM 813 O O . GLY A 1 106 ? 38.299 4.580 -5.232 1.00 87.75 106 GLY A O 1
ATOM 814 N N . LEU A 1 107 ? 38.615 4.249 -7.433 1.00 88.12 107 LEU A N 1
ATOM 815 C CA . LEU A 1 107 ? 37.498 5.091 -7.866 1.00 88.12 107 LEU A CA 1
ATOM 816 C C . LEU A 1 107 ? 36.142 4.509 -7.450 1.00 88.12 107 LEU A C 1
ATOM 818 O O . LEU A 1 107 ? 35.300 5.246 -6.943 1.00 88.12 107 LEU A O 1
ATOM 822 N N . ALA A 1 108 ? 35.936 3.197 -7.599 1.00 90.81 108 ALA A N 1
ATOM 823 C CA . ALA A 1 108 ? 34.701 2.543 -7.169 1.00 90.81 108 ALA A CA 1
ATOM 824 C C . ALA A 1 108 ? 34.494 2.659 -5.650 1.00 90.81 108 ALA A C 1
ATOM 826 O O . ALA A 1 108 ? 33.393 2.975 -5.199 1.00 90.81 108 ALA A O 1
ATOM 827 N N . SER A 1 109 ? 35.561 2.472 -4.867 1.00 91.88 109 SER A N 1
ATOM 828 C CA . SER A 1 109 ? 35.539 2.638 -3.412 1.00 91.88 109 SER A CA 1
ATOM 829 C C . SER A 1 109 ? 35.230 4.082 -3.014 1.00 91.88 109 SER A C 1
ATOM 831 O O . SER A 1 109 ? 34.364 4.313 -2.175 1.00 91.88 109 SER A O 1
ATOM 833 N N . LEU A 1 110 ? 35.850 5.070 -3.669 1.00 91.88 110 LEU A N 1
ATOM 834 C CA . LEU A 1 110 ? 35.590 6.489 -3.420 1.00 91.88 110 LEU A CA 1
ATOM 835 C C . LEU A 1 110 ? 34.138 6.876 -3.740 1.00 91.88 110 LEU A C 1
ATOM 837 O O . LEU A 1 110 ? 33.489 7.544 -2.937 1.00 91.88 110 LEU A O 1
ATOM 841 N N . VAL A 1 111 ? 33.604 6.427 -4.879 1.00 92.50 111 VAL A N 1
ATOM 842 C CA . VAL A 1 111 ? 32.202 6.660 -5.261 1.00 92.50 111 VAL A CA 1
ATOM 843 C C . VAL A 1 111 ? 31.251 6.002 -4.261 1.00 92.50 111 VAL A C 1
ATOM 845 O O . VAL A 1 111 ? 30.291 6.635 -3.821 1.00 92.50 111 VAL A O 1
ATOM 848 N N . PHE A 1 112 ? 31.536 4.767 -3.845 1.00 88.31 112 PHE A N 1
ATOM 849 C CA . PHE A 1 112 ? 30.755 4.072 -2.824 1.00 88.31 112 PHE A CA 1
ATOM 850 C C . PHE A 1 112 ? 30.780 4.815 -1.482 1.00 88.31 112 PHE A C 1
ATOM 852 O O . PHE A 1 112 ? 29.731 5.001 -0.868 1.00 88.31 112 PHE A O 1
ATOM 859 N N . LEU A 1 113 ? 31.946 5.308 -1.057 1.00 89.12 113 LEU A N 1
ATOM 860 C CA . LEU A 1 113 ? 32.115 6.083 0.172 1.00 89.12 113 LEU A CA 1
ATOM 861 C C . LEU A 1 113 ? 31.328 7.401 0.100 1.00 89.12 113 LEU A C 1
ATOM 863 O O . LEU A 1 113 ? 30.617 7.742 1.039 1.00 89.12 113 LEU A O 1
ATOM 867 N N . ILE A 1 114 ? 31.370 8.110 -1.030 1.00 90.25 114 ILE A N 1
ATOM 868 C CA . ILE A 1 114 ? 30.598 9.344 -1.239 1.00 90.25 114 ILE A CA 1
ATOM 869 C C . ILE A 1 114 ? 29.092 9.062 -1.182 1.00 90.25 114 ILE A C 1
ATOM 871 O O . ILE A 1 114 ? 28.363 9.772 -0.490 1.00 90.25 114 ILE A O 1
ATOM 875 N N . ILE A 1 115 ? 28.610 8.012 -1.855 1.00 87.00 115 ILE A N 1
ATOM 876 C CA . ILE A 1 115 ? 27.196 7.610 -1.798 1.00 87.00 115 ILE A CA 1
ATOM 877 C C . ILE A 1 115 ? 26.809 7.247 -0.363 1.00 87.00 115 ILE A C 1
ATOM 879 O O . ILE A 1 115 ? 25.787 7.720 0.131 1.00 87.00 115 ILE A O 1
ATOM 883 N N . PHE A 1 116 ? 27.638 6.466 0.330 1.00 85.88 116 PHE A N 1
ATOM 884 C CA . PHE A 1 116 ? 27.430 6.098 1.725 1.00 85.88 116 PHE A CA 1
ATOM 885 C C . PHE A 1 116 ? 27.382 7.328 2.637 1.00 85.88 116 PHE A C 1
ATOM 887 O O . PHE A 1 116 ? 26.479 7.432 3.458 1.00 85.88 116 PHE A O 1
ATOM 894 N N . LEU A 1 117 ? 28.271 8.308 2.459 1.00 82.25 117 LEU A N 1
ATOM 895 C CA . LEU A 1 117 ? 28.262 9.563 3.214 1.00 82.25 117 LEU A CA 1
ATOM 896 C C . LEU A 1 117 ? 27.030 10.415 2.910 1.00 82.25 117 LEU A C 1
ATOM 898 O O . LEU A 1 117 ? 26.458 10.990 3.830 1.00 82.25 117 LEU A O 1
ATOM 902 N N . ILE A 1 118 ? 26.575 10.473 1.656 1.00 82.88 118 ILE A N 1
ATOM 903 C CA . ILE A 1 118 ? 25.338 11.175 1.282 1.00 82.88 118 ILE A CA 1
ATOM 904 C C . ILE A 1 118 ? 24.122 10.485 1.905 1.00 82.88 118 ILE A C 1
ATOM 906 O O . ILE A 1 118 ? 23.219 11.168 2.392 1.00 82.88 118 ILE A O 1
ATOM 910 N N . LEU A 1 119 ? 24.089 9.151 1.911 1.00 74.75 119 LEU A N 1
ATOM 911 C CA . LEU A 1 119 ? 23.042 8.367 2.560 1.00 74.75 119 LEU A CA 1
ATOM 912 C C . LEU A 1 119 ? 23.080 8.552 4.077 1.00 74.75 119 LEU A C 1
ATOM 914 O O . LEU A 1 119 ? 22.041 8.820 4.664 1.00 74.75 119 LEU A O 1
ATOM 918 N N . CYS A 1 120 ? 24.255 8.509 4.703 1.00 71.31 120 CYS A N 1
ATOM 919 C CA . CYS A 1 120 ? 24.438 8.756 6.131 1.00 71.31 120 CYS A CA 1
ATOM 920 C C . CYS A 1 120 ? 24.048 10.184 6.509 1.00 71.31 120 CYS A C 1
ATOM 922 O O . CYS A 1 120 ? 23.287 10.366 7.449 1.00 71.31 120 CYS A O 1
ATOM 924 N N . ALA A 1 121 ? 24.479 11.199 5.760 1.00 74.69 121 ALA A N 1
ATOM 925 C CA . ALA A 1 121 ? 24.089 12.586 5.990 1.00 74.69 121 ALA A CA 1
ATOM 926 C C . ALA A 1 121 ? 22.577 12.776 5.814 1.00 74.69 121 ALA A C 1
ATOM 928 O O . ALA A 1 121 ? 21.942 13.410 6.651 1.00 74.69 121 ALA A O 1
ATOM 929 N N . LYS A 1 122 ? 21.967 12.173 4.783 1.00 70.81 122 LYS A N 1
ATOM 930 C CA . LYS A 1 122 ? 20.508 12.174 4.615 1.00 70.81 122 LYS A CA 1
ATOM 931 C C . LYS A 1 122 ? 19.801 11.445 5.754 1.00 70.81 122 LYS A C 1
ATOM 933 O O . LYS A 1 122 ? 18.819 11.976 6.249 1.00 70.81 122 LYS A O 1
ATOM 938 N N . CYS A 1 123 ? 20.290 10.292 6.202 1.00 65.06 123 CYS A N 1
ATOM 939 C CA . CYS A 1 123 ? 19.731 9.553 7.332 1.00 65.06 123 CYS A CA 1
ATOM 940 C C . CYS A 1 123 ? 19.856 10.347 8.634 1.00 65.06 123 CYS A C 1
ATOM 942 O O . CYS A 1 123 ? 18.868 10.487 9.336 1.00 65.06 123 CYS A O 1
ATOM 944 N N . ILE A 1 124 ? 21.016 10.940 8.924 1.00 66.56 124 ILE A N 1
ATOM 945 C CA . ILE A 1 124 ? 21.266 11.733 10.136 1.00 66.56 124 ILE A CA 1
ATOM 946 C C . ILE A 1 124 ? 20.429 13.016 10.137 1.00 66.56 124 ILE A C 1
ATOM 948 O O . ILE A 1 124 ? 19.852 13.372 11.160 1.00 66.56 124 ILE A O 1
ATOM 952 N N . VAL A 1 125 ? 20.338 13.719 9.004 1.00 64.38 125 VAL A N 1
ATOM 953 C CA . VAL A 1 125 ? 19.528 14.941 8.880 1.00 64.38 125 VAL A CA 1
ATOM 954 C C . VAL A 1 125 ? 18.042 14.611 8.950 1.00 64.38 125 VAL A C 1
ATOM 956 O O . VAL A 1 125 ? 17.302 15.309 9.643 1.00 64.38 125 VAL A O 1
ATOM 959 N N . LEU A 1 126 ? 17.605 13.535 8.291 1.00 61.97 126 LEU A N 1
ATOM 960 C CA . LEU A 1 126 ? 16.226 13.069 8.359 1.00 61.97 126 LEU A CA 1
ATOM 961 C C . LEU A 1 126 ? 15.874 12.650 9.788 1.00 61.97 126 LEU A C 1
ATOM 963 O O . LEU A 1 126 ? 14.831 13.067 10.271 1.00 61.97 126 LEU A O 1
ATOM 967 N N . ASP A 1 127 ? 16.753 11.932 10.489 1.00 66.06 127 ASP A N 1
ATOM 968 C CA . ASP A 1 127 ? 16.547 11.461 11.865 1.00 66.06 127 ASP A CA 1
ATOM 969 C C . ASP A 1 127 ? 16.611 12.597 12.908 1.00 66.06 127 ASP A C 1
ATOM 971 O O . ASP A 1 127 ? 15.811 12.645 13.846 1.00 66.06 127 ASP A O 1
ATOM 975 N N . ARG A 1 128 ? 17.473 13.605 12.706 1.00 62.94 128 ARG A N 1
ATOM 976 C CA . ARG A 1 128 ? 17.497 14.829 13.531 1.00 62.94 128 ARG A CA 1
ATOM 977 C C . ARG A 1 128 ? 16.264 15.696 13.325 1.00 62.94 128 ARG A C 1
ATOM 979 O O . ARG A 1 128 ? 15.634 16.090 14.304 1.00 62.94 128 ARG A O 1
ATOM 986 N N . PHE A 1 129 ? 15.897 15.981 12.076 1.00 63.97 129 PHE A N 1
ATOM 987 C CA . PHE A 1 129 ? 14.669 16.715 11.759 1.00 63.97 129 PHE A CA 1
ATOM 988 C C . PHE A 1 129 ? 13.446 15.972 12.310 1.00 63.97 129 PHE A C 1
ATOM 990 O O . PHE A 1 129 ? 12.521 16.560 12.867 1.00 63.97 129 PHE A O 1
ATOM 997 N N . TRP A 1 130 ? 13.479 14.645 12.237 1.00 59.62 130 TRP A N 1
ATOM 998 C CA . TRP A 1 130 ? 12.454 13.765 12.764 1.00 59.62 130 TRP A CA 1
ATOM 999 C C . TRP A 1 130 ? 12.321 13.809 14.284 1.00 59.62 130 TRP A C 1
ATOM 1001 O O . TRP A 1 130 ? 11.196 13.909 14.786 1.00 59.62 130 TRP A O 1
ATOM 1011 N N . SER A 1 131 ? 13.448 13.759 14.992 1.00 62.78 131 SER A N 1
ATOM 1012 C CA . SER A 1 131 ? 13.525 13.852 16.450 1.00 62.78 131 SER A CA 1
ATOM 1013 C C . SER A 1 131 ? 13.046 15.217 16.943 1.00 62.78 131 SER A C 1
ATOM 1015 O O . SER A 1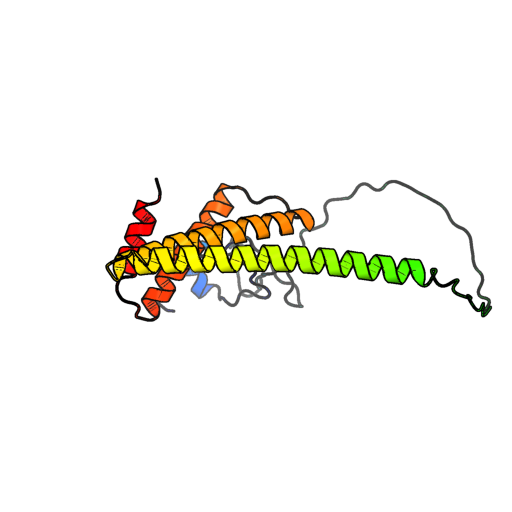 131 ? 12.255 15.280 17.883 1.00 62.78 131 SER A O 1
ATOM 1017 N N . LEU A 1 132 ? 13.406 16.294 16.238 1.00 61.28 132 LEU A N 1
ATOM 1018 C CA . LEU A 1 132 ? 12.945 17.657 16.519 1.00 61.28 132 LEU A CA 1
ATOM 1019 C C . LEU A 1 132 ? 11.425 17.817 16.302 1.00 61.28 132 LEU A C 1
ATOM 1021 O O . LEU A 1 132 ? 10.725 18.443 17.093 1.00 61.28 132 LEU A O 1
ATOM 1025 N N . MET A 1 133 ? 10.876 17.205 15.249 1.00 58.97 133 MET A N 1
ATOM 1026 C CA . MET A 1 133 ? 9.432 17.214 14.975 1.00 58.97 133 MET A CA 1
ATOM 1027 C C . MET A 1 133 ? 8.628 16.402 16.013 1.00 58.97 133 MET A C 1
ATOM 1029 O O . MET A 1 133 ? 7.511 16.784 16.366 1.00 58.97 133 MET A O 1
ATOM 1033 N N . ILE A 1 134 ? 9.179 15.295 16.535 1.00 61.84 134 ILE A N 1
ATOM 1034 C CA . ILE A 1 134 ? 8.554 14.496 17.613 1.00 61.84 134 ILE A CA 1
ATOM 1035 C C . ILE A 1 134 ? 8.659 15.204 18.971 1.00 61.84 134 ILE A C 1
ATOM 1037 O O . ILE A 1 134 ? 7.730 15.106 19.778 1.00 61.84 134 ILE A O 1
ATOM 1041 N N . SER A 1 135 ? 9.766 15.908 19.238 1.00 60.31 135 SER A N 1
ATOM 1042 C CA . SER A 1 135 ? 9.943 16.644 20.495 1.00 60.31 135 SER A CA 1
ATOM 1043 C C . SER A 1 135 ? 9.010 17.853 20.579 1.00 60.31 135 SER A C 1
ATOM 1045 O O . SER A 1 135 ? 8.487 18.139 21.652 1.00 60.31 135 SER A O 1
ATOM 1047 N N . ASN A 1 136 ? 8.742 18.516 19.449 1.00 60.00 136 ASN A N 1
ATOM 1048 C CA . ASN A 1 136 ? 7.852 19.678 19.379 1.00 60.00 136 ASN A CA 1
ATOM 1049 C C . ASN A 1 136 ? 6.354 19.325 19.334 1.00 60.00 136 ASN A C 1
ATOM 1051 O O . ASN A 1 136 ? 5.512 20.193 19.564 1.00 60.00 136 ASN A O 1
ATOM 1055 N N . THR A 1 137 ? 5.984 18.064 19.085 1.00 58.84 137 THR A N 1
ATOM 1056 C CA . THR A 1 137 ? 4.575 17.639 19.068 1.00 58.84 137 THR A CA 1
ATOM 1057 C C . THR A 1 137 ? 4.096 17.271 20.475 1.00 58.84 137 THR A C 1
ATOM 1059 O O . THR A 1 137 ? 4.282 16.151 20.964 1.00 58.84 137 THR A O 1
ATOM 1062 N N . LYS A 1 138 ? 3.442 18.233 21.138 1.00 58.16 138 LYS A N 1
ATOM 1063 C CA . LYS A 1 138 ? 2.714 18.016 22.395 1.00 58.16 138 LYS A CA 1
ATOM 1064 C C . LYS A 1 138 ? 1.395 17.301 22.092 1.00 58.16 138 LYS A C 1
ATOM 1066 O O . LYS A 1 138 ? 0.461 17.900 21.577 1.00 58.16 138 LYS A O 1
ATOM 1071 N N . GLY A 1 139 ? 1.322 16.010 22.406 1.00 66.88 139 GLY A N 1
ATOM 1072 C CA . GLY A 1 139 ? 0.083 15.231 22.330 1.00 66.88 139 GLY A CA 1
ATOM 1073 C C . GLY A 1 139 ? 0.198 13.955 21.500 1.00 66.88 139 GLY A C 1
ATOM 1074 O O . GLY A 1 139 ? 0.880 13.881 20.478 1.00 66.88 139 GLY A O 1
ATOM 1075 N N . THR A 1 140 ? -0.498 12.910 21.948 1.00 71.81 140 THR A N 1
ATOM 1076 C CA . THR A 1 140 ? -0.461 11.585 21.312 1.00 71.81 140 THR A CA 1
ATOM 1077 C C . THR A 1 140 ? -1.119 11.572 19.930 1.00 71.81 140 THR A C 1
ATOM 1079 O O . THR A 1 140 ? -0.728 10.760 19.094 1.00 71.81 140 THR A O 1
ATOM 1082 N N . MET A 1 141 ? -2.079 12.465 19.662 1.00 68.31 141 MET A N 1
ATOM 1083 C CA . MET A 1 141 ? -2.737 12.585 18.354 1.00 68.31 141 MET A CA 1
ATOM 1084 C C . MET A 1 141 ? -1.880 13.321 17.325 1.00 68.31 141 MET A C 1
ATOM 1086 O O . MET A 1 141 ? -1.768 12.849 16.197 1.00 68.31 141 MET A O 1
ATOM 1090 N N . GLU A 1 142 ? -1.186 14.388 17.717 1.00 78.31 142 GLU A N 1
ATOM 1091 C CA . GLU A 1 142 ? -0.252 15.096 16.833 1.00 78.31 142 GLU A CA 1
ATOM 1092 C C . GLU A 1 142 ? 0.902 14.189 16.391 1.00 78.31 142 GLU A C 1
ATOM 1094 O O . GLU A 1 142 ? 1.242 14.131 15.211 1.00 78.31 142 GLU A O 1
ATOM 1099 N N . ARG A 1 143 ? 1.416 13.344 17.295 1.00 74.69 143 ARG A N 1
ATOM 1100 C CA . ARG A 1 143 ? 2.391 12.300 16.933 1.00 74.69 143 ARG A CA 1
ATOM 1101 C C . ARG A 1 143 ? 1.835 11.274 15.937 1.00 74.69 143 ARG A C 1
ATOM 1103 O O . ARG A 1 143 ? 2.568 10.820 15.060 1.00 74.69 143 ARG A O 1
ATOM 1110 N N . LYS A 1 144 ? 0.551 10.910 16.039 1.00 80.44 144 LYS A N 1
ATOM 1111 C CA . LYS A 1 144 ? -0.109 9.985 15.095 1.00 80.44 144 LYS A CA 1
ATOM 1112 C C . LYS A 1 144 ? -0.357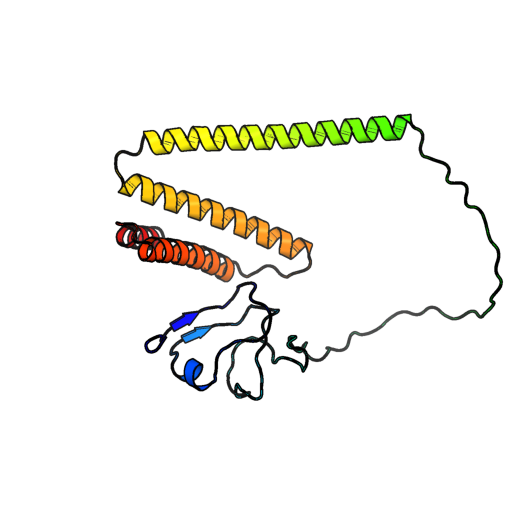 10.632 13.732 1.00 80.44 144 LYS A C 1
ATOM 1114 O O . LYS A 1 144 ? -0.119 9.983 12.717 1.00 80.44 144 LYS A O 1
ATOM 1119 N N . ARG A 1 145 ? -0.782 11.900 13.693 1.00 82.50 145 ARG A N 1
ATOM 1120 C CA . ARG A 1 145 ? -0.916 12.694 12.457 1.00 82.50 145 ARG A CA 1
ATOM 1121 C C . ARG A 1 145 ? 0.425 12.808 11.749 1.00 82.50 145 ARG A C 1
ATOM 1123 O O . ARG A 1 145 ? 0.528 12.479 10.571 1.00 82.50 145 ARG A O 1
ATOM 1130 N N . LEU A 1 146 ? 1.465 13.148 12.506 1.00 81.62 146 LEU A N 1
ATOM 1131 C CA . LEU A 1 146 ? 2.839 13.187 12.034 1.00 81.62 146 LEU A CA 1
ATOM 1132 C C . LEU A 1 146 ? 3.245 11.823 11.447 1.00 81.62 146 LEU A C 1
ATOM 1134 O O . LEU A 1 146 ? 3.667 11.760 10.294 1.00 81.62 146 LEU A O 1
ATOM 1138 N N . PHE A 1 147 ? 3.031 10.717 12.170 1.00 82.94 147 PHE A N 1
ATOM 1139 C CA . PHE A 1 147 ? 3.253 9.359 11.649 1.00 82.94 147 PHE A CA 1
ATOM 1140 C C . PHE A 1 147 ? 2.530 9.105 10.316 1.00 82.94 147 PHE A C 1
ATOM 1142 O O . PHE A 1 147 ? 3.137 8.567 9.393 1.00 82.94 147 PHE A O 1
ATOM 1149 N N . CYS A 1 148 ? 1.265 9.512 10.189 1.00 85.25 148 CYS A N 1
ATOM 1150 C CA . CYS A 1 148 ? 0.494 9.338 8.960 1.00 85.25 148 CYS A CA 1
ATOM 1151 C C . CYS A 1 148 ? 1.095 10.113 7.782 1.00 85.25 148 CYS A C 1
ATOM 1153 O O . CYS A 1 148 ? 1.308 9.519 6.727 1.00 85.25 148 CYS A O 1
ATOM 1155 N N . VAL A 1 149 ? 1.461 11.384 7.976 1.00 85.06 149 VAL A N 1
ATOM 1156 C CA . VAL A 1 149 ? 2.132 12.207 6.951 1.00 85.06 149 VAL A CA 1
ATOM 1157 C C . VAL A 1 149 ? 3.448 11.565 6.505 1.00 85.06 149 VAL A C 1
ATOM 1159 O O . VAL A 1 149 ? 3.748 11.486 5.316 1.00 85.06 149 VAL A O 1
ATOM 1162 N N . ARG A 1 150 ? 4.223 11.045 7.455 1.00 83.44 150 ARG A N 1
ATOM 1163 C CA . ARG A 1 150 ? 5.526 10.423 7.192 1.00 83.44 150 ARG A CA 1
ATOM 1164 C C . ARG A 1 150 ? 5.394 9.109 6.432 1.00 83.44 150 ARG A C 1
ATOM 1166 O O . ARG A 1 150 ? 6.095 8.887 5.448 1.00 83.44 150 ARG A O 1
ATOM 1173 N N . TYR A 1 151 ? 4.455 8.267 6.852 1.00 85.62 151 TYR A N 1
ATOM 1174 C CA . TYR A 1 151 ? 4.140 7.030 6.150 1.00 85.62 151 TYR A CA 1
ATOM 1175 C C . TYR A 1 151 ? 3.594 7.304 4.743 1.00 85.62 151 TYR A C 1
ATOM 1177 O O . TYR A 1 151 ? 3.955 6.605 3.799 1.00 85.62 151 TYR A O 1
ATOM 1185 N N . ALA A 1 152 ? 2.776 8.347 4.577 1.00 86.06 152 ALA A N 1
ATOM 1186 C CA . ALA A 1 152 ? 2.282 8.774 3.274 1.00 86.06 152 ALA A CA 1
ATOM 1187 C C . ALA A 1 152 ? 3.423 9.211 2.349 1.00 86.06 152 ALA A C 1
ATOM 1189 O O . ALA A 1 152 ? 3.497 8.751 1.212 1.00 86.06 152 ALA A O 1
ATOM 1190 N N . PHE A 1 153 ? 4.352 10.027 2.849 1.00 84.75 153 PHE A N 1
ATOM 1191 C CA . PHE A 1 153 ? 5.536 10.439 2.100 1.00 84.75 153 PHE A CA 1
ATOM 1192 C C . PHE A 1 153 ? 6.398 9.239 1.685 1.00 84.75 153 PHE A C 1
ATOM 1194 O O . PHE A 1 153 ? 6.767 9.113 0.518 1.00 84.75 153 PHE A O 1
ATOM 1201 N N . GLN A 1 154 ? 6.643 8.302 2.606 1.00 85.06 154 GLN A N 1
ATOM 1202 C CA . GLN A 1 154 ? 7.355 7.060 2.304 1.00 85.06 154 GLN A CA 1
ATOM 1203 C C . GLN A 1 154 ? 6.631 6.232 1.231 1.00 85.06 154 GLN A C 1
ATOM 1205 O O . GLN A 1 154 ? 7.271 5.730 0.309 1.00 85.06 154 GLN A O 1
ATOM 1210 N N . ALA A 1 155 ? 5.305 6.107 1.321 1.00 86.94 155 ALA A N 1
ATOM 1211 C CA . ALA A 1 155 ? 4.502 5.380 0.343 1.00 86.94 155 ALA A CA 1
ATOM 1212 C C . ALA A 1 155 ? 4.563 6.028 -1.049 1.00 86.94 155 ALA A C 1
ATOM 1214 O O . ALA A 1 155 ? 4.655 5.312 -2.043 1.00 86.94 155 ALA A O 1
ATOM 1215 N N . VAL A 1 156 ? 4.560 7.364 -1.125 1.00 88.50 156 VAL A N 1
ATOM 1216 C CA . VAL A 1 156 ? 4.725 8.111 -2.381 1.00 88.50 156 VAL A CA 1
ATOM 1217 C C . VAL A 1 156 ? 6.119 7.890 -2.965 1.00 88.50 156 VAL A C 1
ATOM 1219 O O . VAL A 1 156 ? 6.226 7.533 -4.135 1.00 88.50 156 VAL A O 1
ATOM 1222 N N . LEU A 1 157 ? 7.182 8.034 -2.167 1.00 85.62 157 LEU A N 1
ATOM 1223 C CA . LEU A 1 157 ? 8.553 7.794 -2.630 1.00 85.62 157 LEU A CA 1
ATOM 1224 C C . LEU A 1 157 ? 8.740 6.368 -3.147 1.00 85.62 157 LEU A C 1
ATOM 1226 O O . LEU A 1 157 ? 9.289 6.161 -4.227 1.00 85.62 157 LEU A O 1
ATOM 1230 N N . TYR A 1 158 ? 8.245 5.385 -2.397 1.00 83.94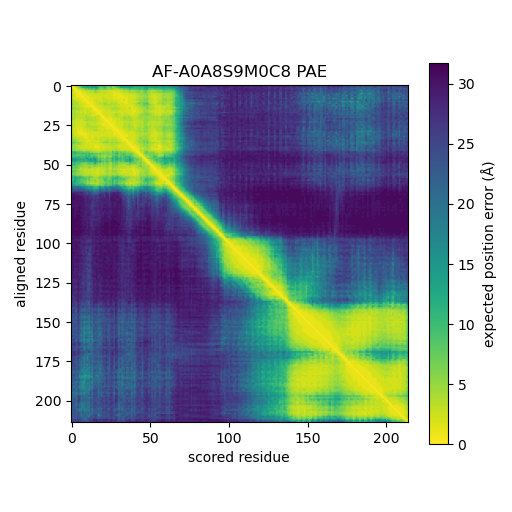 158 TYR A N 1
ATOM 1231 C CA . TYR A 1 158 ? 8.310 3.990 -2.802 1.00 83.94 158 TYR A CA 1
ATOM 1232 C C . TYR A 1 158 ? 7.496 3.724 -4.075 1.00 83.94 158 TYR A C 1
ATOM 1234 O O . TYR A 1 158 ? 7.947 2.978 -4.939 1.00 83.94 158 TYR A O 1
ATOM 1242 N N . ALA A 1 159 ? 6.332 4.356 -4.232 1.00 85.88 159 ALA A N 1
ATOM 1243 C CA . ALA A 1 159 ? 5.541 4.259 -5.452 1.00 85.88 159 ALA A CA 1
ATOM 1244 C C . ALA A 1 159 ? 6.286 4.844 -6.663 1.00 85.88 159 ALA A C 1
ATOM 1246 O O . ALA A 1 159 ? 6.330 4.205 -7.708 1.00 85.88 159 ALA A O 1
ATOM 1247 N N . VAL A 1 160 ? 6.936 6.002 -6.514 1.00 86.94 160 VAL A N 1
ATOM 1248 C CA . VAL A 1 160 ? 7.760 6.610 -7.574 1.00 86.94 160 VAL A CA 1
ATOM 1249 C C . VAL A 1 160 ? 8.940 5.712 -7.945 1.00 86.94 160 VAL A C 1
ATOM 1251 O O . VAL A 1 160 ? 9.187 5.479 -9.127 1.00 86.94 160 VAL A O 1
ATOM 1254 N N . TRP A 1 161 ? 9.654 5.185 -6.949 1.00 89.62 161 TRP A N 1
ATOM 1255 C CA . TRP A 1 161 ? 10.761 4.255 -7.172 1.00 89.62 161 TRP A CA 1
ATOM 1256 C C . TRP A 1 161 ? 10.296 2.973 -7.875 1.00 89.62 161 TRP A C 1
ATOM 1258 O O . TRP A 1 161 ? 10.906 2.546 -8.853 1.00 89.62 161 TRP A O 1
ATOM 1268 N N . ARG A 1 162 ? 9.173 2.397 -7.433 1.00 86.50 162 ARG A N 1
ATOM 1269 C CA . ARG A 1 162 ? 8.560 1.215 -8.048 1.00 86.50 162 ARG A CA 1
ATOM 1270 C C . ARG A 1 162 ? 8.211 1.466 -9.515 1.00 86.50 162 ARG A C 1
ATOM 1272 O O . ARG A 1 162 ? 8.536 0.628 -10.347 1.00 86.50 162 ARG A O 1
ATOM 1279 N N . GLU A 1 163 ? 7.570 2.592 -9.831 1.00 87.75 163 GLU A N 1
ATOM 1280 C CA . GLU A 1 163 ? 7.223 2.934 -11.217 1.00 87.75 163 GLU A CA 1
ATOM 1281 C C . GLU A 1 163 ? 8.472 3.105 -12.082 1.00 87.75 163 GLU A C 1
ATOM 1283 O O . GLU A 1 163 ? 8.520 2.597 -13.197 1.00 87.75 163 GLU A O 1
ATOM 1288 N N . ARG A 1 164 ? 9.518 3.758 -11.561 1.00 84.94 164 ARG A N 1
ATOM 1289 C CA . ARG A 1 164 ? 10.802 3.888 -12.266 1.00 84.94 164 ARG A CA 1
ATOM 1290 C C . ARG A 1 164 ? 11.417 2.530 -12.583 1.00 84.94 164 ARG A C 1
ATOM 1292 O O . ARG A 1 164 ? 11.824 2.317 -13.720 1.00 84.94 164 ARG A O 1
ATOM 1299 N N . ASN A 1 165 ? 11.436 1.610 -11.623 1.00 84.12 165 ASN A N 1
ATOM 1300 C CA . ASN A 1 165 ? 11.954 0.264 -11.857 1.00 84.12 165 ASN A CA 1
ATOM 1301 C C . ASN A 1 165 ? 11.119 -0.510 -12.877 1.00 84.12 165 ASN A C 1
ATOM 1303 O O . ASN A 1 165 ? 11.685 -1.164 -13.743 1.00 84.12 165 ASN A O 1
ATOM 1307 N N . LYS A 1 166 ? 9.789 -0.402 -12.826 1.00 84.00 166 LYS A N 1
ATOM 1308 C CA . LYS A 1 166 ? 8.905 -1.018 -13.825 1.00 84.00 166 LYS A CA 1
ATOM 1309 C C . LYS A 1 166 ? 9.225 -0.546 -15.242 1.00 84.00 166 LYS A C 1
ATOM 1311 O O . LYS A 1 166 ? 9.396 -1.369 -16.132 1.00 84.00 166 LYS A O 1
ATOM 1316 N N . ILE A 1 167 ? 9.412 0.761 -15.425 1.00 86.81 167 ILE A N 1
ATOM 1317 C CA . ILE A 1 167 ? 9.793 1.341 -16.722 1.00 86.81 167 ILE A CA 1
ATOM 1318 C C . ILE A 1 167 ? 11.148 0.800 -17.193 1.00 86.81 167 ILE A C 1
ATOM 1320 O O . ILE A 1 167 ? 11.292 0.453 -18.360 1.00 86.81 167 ILE A O 1
ATOM 1324 N N . ILE A 1 168 ? 12.131 0.697 -16.290 1.00 84.00 168 ILE A N 1
ATOM 1325 C CA . ILE A 1 168 ? 13.456 0.133 -16.606 1.00 84.00 168 ILE A CA 1
ATOM 1326 C C . ILE A 1 168 ? 13.342 -1.329 -17.069 1.00 84.00 168 ILE A C 1
ATOM 1328 O O . ILE A 1 168 ? 14.094 -1.752 -17.940 1.00 84.00 168 ILE A O 1
ATOM 1332 N N . HIS A 1 169 ? 12.382 -2.086 -16.536 1.00 83.88 169 HIS A N 1
ATOM 1333 C CA . HIS A 1 169 ? 12.115 -3.474 -16.921 1.00 83.88 169 HIS A CA 1
ATOM 1334 C C . HIS A 1 169 ? 11.145 -3.630 -18.108 1.00 83.88 169 HIS A C 1
ATOM 1336 O O . HIS A 1 169 ? 10.737 -4.747 -18.410 1.00 83.88 169 HIS A O 1
ATOM 1342 N N . GLY A 1 170 ? 10.798 -2.541 -18.804 1.00 83.00 170 GLY A N 1
ATOM 1343 C CA . GLY A 1 170 ? 9.971 -2.580 -20.015 1.00 83.00 170 GLY A CA 1
ATOM 1344 C C . GLY A 1 170 ? 8.458 -2.585 -19.771 1.00 83.00 170 GLY A C 1
ATOM 1345 O O . GLY A 1 170 ? 7.687 -2.680 -20.728 1.00 83.00 170 GLY A O 1
ATOM 1346 N N . ASP A 1 171 ? 8.009 -2.437 -18.523 1.00 82.75 171 ASP A N 1
ATOM 1347 C CA . ASP A 1 171 ? 6.588 -2.287 -18.213 1.00 82.75 171 ASP A CA 1
ATOM 1348 C C . ASP A 1 171 ? 6.079 -0.883 -18.582 1.00 82.75 171 ASP A C 1
ATOM 1350 O O . ASP A 1 171 ? 6.776 0.131 -18.483 1.00 82.75 171 ASP A O 1
ATOM 1354 N N . LYS A 1 172 ? 4.798 -0.802 -18.957 1.00 83.06 172 LYS A N 1
ATOM 1355 C CA . LYS A 1 172 ? 4.124 0.474 -19.233 1.00 83.06 172 LYS A CA 1
ATOM 1356 C C . LYS A 1 172 ? 3.849 1.239 -17.935 1.00 83.06 172 LYS A C 1
ATOM 1358 O O . LYS A 1 172 ? 3.469 0.647 -16.925 1.00 83.06 172 LYS A O 1
ATOM 1363 N N . LEU A 1 173 ? 3.950 2.570 -18.000 1.00 79.50 173 LEU A N 1
ATOM 1364 C CA . LEU A 1 173 ? 3.564 3.464 -16.904 1.00 79.50 173 LEU A CA 1
ATOM 1365 C C . LEU A 1 173 ? 2.121 3.201 -16.468 1.00 79.50 173 LEU A C 1
ATOM 1367 O O . LEU A 1 173 ? 1.205 3.176 -17.299 1.00 79.50 173 LEU A O 1
ATOM 1371 N N . LEU A 1 174 ? 1.898 3.066 -15.159 1.00 80.88 174 LEU A N 1
ATOM 1372 C CA . LEU A 1 174 ? 0.536 3.017 -14.653 1.00 80.88 174 LEU A CA 1
ATOM 1373 C C . LEU A 1 174 ? -0.131 4.390 -14.813 1.00 80.88 174 LEU A C 1
ATOM 1375 O O . LEU A 1 174 ? 0.492 5.426 -14.563 1.00 80.88 174 LEU A O 1
ATOM 1379 N N . PRO A 1 175 ? -1.433 4.432 -15.151 1.00 86.69 175 PRO A N 1
ATOM 1380 C CA . PRO A 1 175 ? -2.184 5.676 -15.117 1.00 86.69 175 PRO A CA 1
ATOM 1381 C C . PRO A 1 175 ? -2.081 6.320 -13.731 1.00 86.69 175 PRO A C 1
ATOM 1383 O O . PRO A 1 175 ? -2.266 5.648 -12.710 1.00 86.69 175 PRO A O 1
ATOM 1386 N N . LEU A 1 176 ? -1.855 7.635 -13.685 1.00 83.44 176 LEU A N 1
ATOM 1387 C CA . LEU A 1 176 ? -1.686 8.396 -12.439 1.00 83.44 176 LEU A CA 1
ATOM 1388 C C . LEU A 1 176 ? -2.855 8.193 -11.458 1.00 83.44 176 LEU A C 1
ATOM 1390 O O . LEU A 1 176 ? -2.673 8.137 -10.242 1.00 83.44 176 LEU A O 1
ATOM 1394 N N . THR A 1 177 ? -4.064 8.018 -11.991 1.00 83.69 177 THR A N 1
ATOM 1395 C CA . THR A 1 177 ? -5.280 7.720 -11.222 1.00 83.69 177 THR A CA 1
ATOM 1396 C C . THR A 1 177 ? -5.187 6.393 -10.466 1.00 83.69 177 THR A C 1
ATOM 1398 O O . THR A 1 177 ? -5.660 6.285 -9.330 1.00 83.69 177 THR A O 1
ATOM 1401 N N . THR A 1 178 ? -4.536 5.394 -11.059 1.00 84.19 178 THR A N 1
ATOM 1402 C CA . THR A 1 178 ? -4.288 4.087 -10.450 1.00 84.19 178 THR A CA 1
ATOM 1403 C C . THR A 1 178 ? -3.226 4.197 -9.366 1.00 84.19 178 THR A C 1
ATOM 1405 O O . THR A 1 178 ? -3.459 3.721 -8.255 1.00 84.19 178 THR A O 1
ATOM 1408 N N . LEU A 1 179 ? -2.122 4.901 -9.634 1.00 87.00 179 LEU A N 1
ATOM 1409 C CA . LEU A 1 179 ? -1.049 5.118 -8.662 1.00 87.00 179 LEU A CA 1
ATOM 1410 C C . LEU A 1 179 ? -1.555 5.864 -7.416 1.00 87.00 179 LEU A C 1
ATOM 1412 O O . LEU A 1 179 ? -1.378 5.391 -6.291 1.00 87.00 179 LEU A O 1
ATOM 1416 N N . LYS A 1 180 ? -2.299 6.963 -7.613 1.00 87.19 180 LYS A N 1
ATOM 1417 C CA . LYS A 1 180 ? -2.949 7.727 -6.531 1.00 87.19 180 LYS A CA 1
ATOM 1418 C C . LYS A 1 180 ? -3.856 6.832 -5.684 1.00 87.19 180 LYS A C 1
ATOM 1420 O O . LYS A 1 180 ? -3.822 6.892 -4.456 1.00 87.19 180 LYS A O 1
ATOM 1425 N N . ARG A 1 181 ? -4.654 5.969 -6.324 1.00 89.06 181 ARG A N 1
ATOM 1426 C CA . ARG A 1 181 ? -5.561 5.044 -5.626 1.00 89.06 181 ARG A CA 1
ATOM 1427 C C . ARG A 1 181 ? -4.805 3.952 -4.863 1.00 89.06 181 ARG A C 1
ATOM 1429 O O . ARG A 1 181 ? -5.251 3.576 -3.780 1.00 89.06 181 ARG A O 1
ATOM 1436 N N . MET A 1 182 ? -3.699 3.441 -5.400 1.00 86.12 182 MET A N 1
ATOM 1437 C CA . MET A 1 182 ? -2.873 2.430 -4.732 1.00 86.12 182 MET A CA 1
ATOM 1438 C C . MET A 1 182 ? -2.227 2.981 -3.462 1.00 86.12 182 MET A C 1
ATOM 1440 O O . MET A 1 182 ? -2.344 2.352 -2.411 1.00 86.12 182 MET A O 1
ATOM 1444 N N . ILE A 1 183 ? -1.626 4.171 -3.538 1.00 90.06 183 ILE A N 1
ATOM 1445 C CA . ILE A 1 183 ? -1.007 4.846 -2.388 1.00 90.06 183 ILE A CA 1
ATOM 1446 C C . ILE A 1 183 ? -2.053 5.089 -1.293 1.00 90.06 183 ILE A C 1
ATOM 1448 O O . ILE A 1 183 ? -1.878 4.668 -0.150 1.00 90.06 183 ILE A O 1
ATOM 1452 N N . ASP A 1 184 ? -3.195 5.675 -1.656 1.00 88.56 184 ASP A N 1
ATOM 1453 C CA . ASP A 1 184 ? -4.290 5.950 -0.722 1.00 88.56 184 ASP A CA 1
ATOM 1454 C C . ASP A 1 184 ? -4.853 4.678 -0.064 1.00 88.56 184 ASP A C 1
ATOM 1456 O O . ASP A 1 184 ? -5.145 4.649 1.134 1.00 88.56 184 ASP A O 1
ATOM 1460 N N . LYS A 1 185 ? -5.001 3.595 -0.831 1.00 89.56 185 LYS A N 1
ATOM 1461 C CA . LYS A 1 185 ? -5.440 2.305 -0.291 1.00 89.56 185 LYS A CA 1
ATOM 1462 C C . LYS A 1 185 ? -4.397 1.719 0.661 1.00 89.56 185 LYS A C 1
ATOM 1464 O O . LYS A 1 185 ? -4.772 1.220 1.717 1.00 89.56 185 LYS A O 1
ATOM 1469 N N . GLY A 1 186 ? -3.111 1.805 0.321 1.00 89.75 186 GLY A N 1
ATOM 1470 C CA . GLY A 1 186 ? -2.016 1.349 1.180 1.00 89.75 186 GLY A CA 1
ATOM 1471 C C . GLY A 1 186 ? -2.019 2.047 2.540 1.00 89.75 186 GLY A C 1
ATOM 1472 O O . GLY A 1 186 ? -1.950 1.389 3.578 1.00 89.75 186 GLY A O 1
ATOM 1473 N N . ILE A 1 187 ? -2.211 3.366 2.547 1.00 90.38 187 ILE A N 1
ATOM 1474 C CA . ILE A 1 187 ? -2.250 4.176 3.771 1.00 90.38 187 ILE A CA 1
ATOM 1475 C C . ILE A 1 187 ? -3.469 3.823 4.629 1.00 90.38 187 ILE A C 1
ATOM 1477 O O . ILE A 1 187 ? -3.323 3.540 5.820 1.00 90.38 187 ILE A O 1
ATOM 1481 N N . ARG A 1 188 ? -4.660 3.712 4.029 1.00 90.12 188 ARG A N 1
ATOM 1482 C CA . ARG A 1 188 ? -5.873 3.283 4.751 1.00 90.12 188 ARG A CA 1
ATOM 1483 C C . ARG A 1 188 ? -5.766 1.866 5.303 1.00 90.12 188 ARG A C 1
ATOM 1485 O O . ARG A 1 188 ? -6.185 1.617 6.435 1.00 90.12 188 ARG A O 1
ATOM 1492 N N . ASN A 1 189 ? -5.178 0.947 4.541 1.00 92.44 189 ASN A N 1
ATOM 1493 C CA . ASN A 1 189 ? -4.932 -0.419 4.995 1.00 92.44 189 ASN A CA 1
ATOM 1494 C C . ASN A 1 189 ? -3.988 -0.431 6.200 1.00 92.44 189 ASN A C 1
ATOM 1496 O O . ASN A 1 189 ? -4.265 -1.125 7.175 1.00 92.44 189 ASN A O 1
ATOM 1500 N N . LYS A 1 190 ? -2.923 0.383 6.184 1.00 89.31 190 LYS A N 1
ATOM 1501 C CA . LYS A 1 190 ? -2.008 0.510 7.323 1.00 89.31 190 LYS A CA 1
ATOM 1502 C C . LYS A 1 190 ? -2.716 1.056 8.563 1.00 89.31 190 LYS A C 1
ATOM 1504 O O . LYS A 1 190 ? -2.568 0.474 9.633 1.00 89.31 190 LYS A O 1
ATOM 1509 N N . ILE A 1 191 ? -3.519 2.115 8.435 1.00 88.94 191 ILE A N 1
ATOM 1510 C CA . ILE A 1 191 ? -4.279 2.683 9.566 1.00 88.94 191 ILE A CA 1
ATOM 1511 C C . ILE A 1 191 ? -5.272 1.651 10.128 1.00 88.94 191 ILE A C 1
ATOM 1513 O O . ILE A 1 191 ? -5.351 1.454 11.341 1.00 88.94 191 ILE A O 1
ATOM 1517 N N . THR A 1 192 ? -5.981 0.932 9.254 1.00 88.31 192 THR A N 1
ATOM 1518 C CA . THR A 1 192 ? -6.924 -0.129 9.653 1.00 88.31 192 THR A CA 1
ATOM 1519 C C . THR A 1 192 ? -6.214 -1.278 10.369 1.00 88.31 192 THR A C 1
ATOM 1521 O O . THR A 1 192 ? -6.705 -1.775 11.381 1.00 88.31 192 THR A O 1
ATOM 1524 N N . LEU A 1 193 ? -5.031 -1.671 9.893 1.00 88.56 193 LEU A N 1
ATOM 1525 C CA . LEU A 1 193 ? -4.211 -2.703 10.524 1.00 88.56 193 LEU A CA 1
ATOM 1526 C C . LEU A 1 193 ? -3.765 -2.291 11.933 1.00 88.56 193 LEU A C 1
ATOM 1528 O O . LEU A 1 193 ? -3.816 -3.100 12.856 1.00 88.56 193 LEU A O 1
ATOM 1532 N N . MET A 1 194 ? -3.354 -1.034 12.113 1.00 84.00 194 MET A N 1
ATOM 1533 C CA . MET A 1 194 ? -2.977 -0.503 13.428 1.00 84.00 194 MET A CA 1
ATOM 1534 C C . MET A 1 194 ? -4.181 -0.460 14.376 1.00 84.00 194 MET A C 1
ATOM 1536 O O . MET A 1 194 ? -4.051 -0.773 15.557 1.00 84.00 194 MET A O 1
ATOM 1540 N N . ARG A 1 195 ? -5.375 -0.147 13.854 1.00 86.19 195 ARG A N 1
ATOM 1541 C CA . ARG A 1 195 ? -6.628 -0.209 14.618 1.00 86.19 195 ARG A CA 1
ATOM 1542 C C . ARG A 1 195 ? -6.926 -1.630 15.098 1.00 86.19 195 ARG A C 1
ATOM 1544 O O . ARG A 1 195 ? -7.293 -1.806 16.253 1.00 86.19 195 ARG A O 1
ATOM 1551 N N . HIS A 1 196 ? -6.749 -2.630 14.232 1.00 85.06 196 HIS A N 1
ATOM 1552 C CA . HIS A 1 196 ? -6.955 -4.040 14.579 1.00 85.06 196 HIS A CA 1
ATOM 1553 C C . HIS A 1 196 ? -5.980 -4.529 15.663 1.00 85.06 196 HIS A C 1
ATOM 1555 O O . HIS A 1 196 ? -6.371 -5.296 16.533 1.00 85.06 196 HIS A O 1
ATOM 1561 N N . HIS A 1 197 ? -4.738 -4.035 15.671 1.00 84.94 197 HIS A N 1
ATOM 1562 C CA . HIS A 1 197 ? -3.758 -4.311 16.733 1.00 84.94 197 HIS A CA 1
ATOM 1563 C C . HIS A 1 197 ? -4.034 -3.562 18.053 1.00 84.94 197 HIS A C 1
ATOM 1565 O O . HIS A 1 197 ? -3.197 -3.566 18.950 1.00 84.94 197 HIS A O 1
ATOM 1571 N N . GLY A 1 198 ? -5.185 -2.896 18.190 1.00 81.00 198 GLY A N 1
ATOM 1572 C CA . GLY A 1 198 ? -5.591 -2.238 19.433 1.00 81.00 198 GLY A CA 1
ATOM 1573 C C . GLY A 1 198 ? -4.968 -0.859 19.662 1.00 81.00 198 GLY A C 1
ATOM 1574 O O . GLY A 1 198 ? -5.101 -0.298 20.751 1.00 81.00 198 GLY A O 1
ATOM 1575 N N . VAL A 1 199 ? -4.318 -0.263 18.655 1.00 83.12 199 VAL A N 1
ATOM 1576 C CA . VAL A 1 199 ? -3.771 1.094 18.782 1.00 83.12 199 VAL A CA 1
ATOM 1577 C C . VAL A 1 199 ? -4.924 2.101 18.842 1.00 83.12 199 VAL A C 1
ATOM 1579 O O . VAL A 1 199 ? -5.670 2.297 17.879 1.00 83.12 199 VAL A O 1
ATOM 1582 N N . LYS A 1 200 ? -5.080 2.764 19.993 1.00 83.06 200 LYS A N 1
ATOM 1583 C CA . LYS A 1 200 ? -6.140 3.758 20.230 1.00 83.06 200 LYS A CA 1
ATOM 1584 C C . LYS A 1 200 ? -5.979 4.979 19.312 1.00 83.06 200 LYS A C 1
ATOM 1586 O O . LYS A 1 200 ? -4.859 5.402 19.023 1.00 83.06 200 LYS A O 1
ATOM 1591 N N . GLY A 1 201 ? -7.083 5.601 18.894 1.00 80.69 201 GLY A N 1
ATOM 1592 C CA . GLY A 1 201 ? -7.078 6.837 18.087 1.00 80.69 201 GLY A CA 1
ATOM 1593 C C . GLY A 1 201 ? -6.805 6.660 16.586 1.00 80.69 201 GLY A C 1
ATOM 1594 O O . GLY A 1 201 ? -6.568 7.637 15.889 1.00 80.69 201 GLY A O 1
ATOM 1595 N N . MET A 1 202 ? -6.826 5.428 16.062 1.00 84.94 202 MET A N 1
ATOM 1596 C CA . MET A 1 202 ? -6.704 5.186 14.613 1.00 84.94 202 MET A CA 1
ATOM 1597 C C . MET A 1 202 ? -7.970 5.562 13.826 1.00 84.94 202 MET A C 1
ATOM 1599 O O . MET A 1 202 ? -7.880 5.808 12.629 1.00 84.94 202 MET A O 1
ATOM 1603 N N . GLY A 1 203 ? -9.136 5.621 14.482 1.00 84.69 203 GLY A N 1
ATOM 1604 C CA . GLY A 1 203 ? -10.376 6.119 13.870 1.00 84.69 203 GLY A CA 1
ATOM 1605 C C . GLY A 1 203 ? -10.266 7.596 13.489 1.00 84.69 203 GLY A C 1
ATOM 1606 O O . GLY A 1 203 ? -10.428 7.934 12.324 1.00 84.69 203 GLY A O 1
ATOM 1607 N N . GLU A 1 204 ? -9.859 8.439 14.438 1.00 85.38 204 GLU A N 1
ATOM 1608 C CA . GLU A 1 204 ? -9.584 9.867 14.210 1.00 85.38 204 GLU A CA 1
ATOM 1609 C C . GLU A 1 204 ? -8.466 10.089 13.182 1.00 85.38 204 GLU A C 1
ATOM 1611 O O . GLU A 1 204 ? -8.523 11.013 12.378 1.00 85.38 204 GLU A O 1
ATOM 1616 N N . LEU A 1 205 ? -7.449 9.217 13.158 1.00 85.00 205 LEU A N 1
ATOM 1617 C CA . LEU A 1 205 ? -6.392 9.286 12.147 1.00 85.00 205 LEU A CA 1
ATOM 1618 C C . LEU A 1 205 ? -6.908 8.959 10.737 1.00 85.00 205 LEU A C 1
ATOM 1620 O O . LEU A 1 205 ? -6.449 9.541 9.757 1.00 85.00 205 LEU A O 1
ATOM 1624 N N . MET A 1 206 ? -7.854 8.024 10.632 1.00 87.62 206 MET A N 1
ATOM 1625 C CA . MET A 1 206 ? -8.513 7.684 9.374 1.00 87.62 206 MET A CA 1
ATOM 1626 C C . MET A 1 206 ? -9.413 8.825 8.891 1.00 87.62 206 MET A C 1
ATOM 1628 O O . MET A 1 206 ? -9.406 9.131 7.702 1.00 87.62 206 MET A O 1
ATOM 1632 N N . GLU A 1 207 ? -10.135 9.477 9.799 1.00 86.88 207 GLU A N 1
ATOM 1633 C CA . GLU A 1 207 ? -10.919 10.679 9.506 1.00 86.88 207 GLU A CA 1
ATOM 1634 C C . GLU A 1 207 ? -10.025 11.837 9.049 1.00 86.88 207 GLU A C 1
ATOM 1636 O O . GLU A 1 207 ? -10.254 12.406 7.984 1.00 86.88 207 GLU A O 1
ATOM 1641 N N . PHE A 1 208 ? -8.935 12.103 9.773 1.00 86.62 208 PHE A N 1
ATOM 1642 C CA . PHE A 1 208 ? -7.918 13.073 9.369 1.00 86.62 208 PHE A CA 1
ATOM 1643 C C . PHE A 1 208 ? -7.385 12.789 7.957 1.00 86.62 208 PHE A C 1
ATOM 1645 O O . PHE A 1 208 ? -7.309 13.699 7.135 1.00 86.62 208 PHE A O 1
ATOM 1652 N N . TRP A 1 209 ? -7.077 11.525 7.641 1.00 88.12 209 TRP A N 1
ATOM 1653 C CA . TRP A 1 209 ? -6.630 11.142 6.300 1.00 88.12 209 TRP A CA 1
ATOM 1654 C C . TRP A 1 209 ? -7.677 11.456 5.221 1.00 88.12 209 TRP A C 1
ATOM 1656 O O . TRP A 1 209 ? -7.328 11.932 4.140 1.00 88.12 209 TRP A O 1
ATOM 1666 N N . PHE A 1 210 ? -8.964 11.230 5.499 1.00 86.31 210 PHE A N 1
ATOM 1667 C CA . PHE A 1 210 ? -10.033 11.606 4.573 1.00 86.31 210 PHE A CA 1
ATOM 1668 C C . PHE A 1 210 ? -10.140 13.123 4.390 1.00 86.31 210 PHE A C 1
ATOM 1670 O O . PHE A 1 210 ? -10.280 13.565 3.254 1.00 86.31 210 PHE A O 1
ATOM 1677 N N . LEU A 1 211 ? -9.999 13.908 5.462 1.00 84.38 211 LEU A N 1
ATOM 1678 C CA . LEU A 1 211 ? -10.049 15.375 5.411 1.00 84.38 211 LEU A CA 1
ATOM 1679 C C . LEU A 1 211 ? -8.881 15.990 4.632 1.00 84.38 211 LEU A C 1
ATOM 1681 O O . LEU A 1 211 ? -9.043 17.021 3.992 1.00 84.38 211 LEU A O 1
ATOM 1685 N N . THR A 1 212 ? -7.709 15.349 4.631 1.00 78.62 212 THR A N 1
ATOM 1686 C CA . THR A 1 212 ? -6.558 15.816 3.837 1.00 78.62 212 THR A CA 1
ATOM 1687 C C . THR A 1 212 ? -6.701 15.594 2.324 1.00 78.62 212 THR A C 1
ATOM 1689 O O . THR A 1 212 ? -5.841 16.032 1.561 1.00 78.62 212 THR A O 1
ATOM 1692 N N . ARG A 1 213 ? -7.768 14.925 1.860 1.00 67.19 213 ARG A N 1
ATOM 1693 C CA . ARG A 1 213 ? -8.071 14.756 0.431 1.00 67.19 213 ARG A CA 1
ATOM 1694 C C . ARG A 1 213 ? -8.981 15.887 -0.050 1.00 67.19 213 ARG A C 1
ATOM 1696 O O . ARG A 1 213 ? -10.187 15.687 -0.166 1.00 67.19 213 ARG A O 1
ATOM 1703 N N . VAL A 1 214 ? -8.379 17.035 -0.347 1.00 42.75 214 VAL A N 1
ATOM 1704 C CA . VAL A 1 214 ? -8.975 18.051 -1.232 1.00 42.75 214 VAL A CA 1
ATOM 1705 C C . VAL A 1 214 ? -8.756 17.638 -2.689 1.00 42.75 214 VAL A C 1
ATOM 1707 O O . VAL A 1 214 ? -7.677 17.068 -2.994 1.00 42.75 214 VAL A O 1
#

Nearest PDB structures (foldseek):
  5f4y-assembly1_A  TM=3.458E-01  e=3.573E+00  Homo sapiens

pLDDT: mean 75.13, std 17.6, range [30.05, 92.5]

Solvent-accessible surface area (backbone atoms only — not comparable to full-atom values): 12985 Å² total; per-residue (Å²): 132,92,83,66,38,74,47,79,60,45,65,44,88,52,64,33,64,57,92,69,54,50,75,61,58,70,58,32,82,41,77,38,48,25,61,16,82,50,22,11,33,54,61,92,62,36,65,90,85,62,89,52,64,53,37,48,35,49,100,85,44,44,43,52,74,78,80,82,75,86,77,88,85,83,82,89,88,87,88,84,84,87,84,92,77,93,72,94,74,86,80,80,77,84,70,78,59,70,66,60,56,50,51,51,52,52,51,52,50,50,52,51,50,51,52,50,49,52,50,49,50,49,49,52,52,52,50,49,55,47,51,52,54,58,71,71,39,84,49,77,63,52,49,49,51,50,50,50,57,52,52,48,51,51,45,50,52,50,50,53,51,50,52,54,53,38,46,76,72,72,45,79,83,72,57,66,71,56,53,55,50,50,48,55,49,52,52,52,50,51,42,51,52,43,38,72,74,66,46,82,68,32,67,60,50,51,52,51,57,56,68,71,63,122